Protein AF-A0AAE0GJJ9-F1 (afdb_monomer)

Structure (mmCIF, N/CA/C/O backbone):
data_AF-A0AAE0GJJ9-F1
#
_entry.id   AF-A0AAE0GJJ9-F1
#
loop_
_atom_site.group_PDB
_atom_site.id
_atom_site.type_symbol
_atom_site.label_atom_id
_atom_site.label_alt_id
_atom_site.label_comp_id
_atom_site.label_asym_id
_atom_site.label_entity_id
_atom_site.label_seq_id
_atom_site.pdbx_PDB_ins_code
_atom_site.Cartn_x
_atom_site.Cartn_y
_atom_site.Cartn_z
_atom_site.occupancy
_atom_site.B_iso_or_equiv
_atom_site.auth_seq_id
_atom_site.auth_comp_id
_atom_site.auth_asym_id
_atom_site.auth_atom_id
_atom_site.pdbx_PDB_model_num
ATOM 1 N N . MET A 1 1 ? 39.937 18.526 -10.761 1.00 48.78 1 MET A N 1
ATOM 2 C CA . MET A 1 1 ? 40.130 19.145 -9.429 1.00 48.78 1 MET A CA 1
ATOM 3 C C . MET A 1 1 ? 38.931 20.035 -9.124 1.00 48.78 1 MET A C 1
ATOM 5 O O . MET A 1 1 ? 38.868 21.144 -9.627 1.00 48.78 1 MET A O 1
ATOM 9 N N . GLY A 1 2 ? 37.956 19.546 -8.358 1.00 45.62 2 GLY A N 1
ATOM 10 C CA . GLY A 1 2 ? 36.774 20.319 -7.967 1.00 45.62 2 GLY A CA 1
ATOM 11 C C . GLY A 1 2 ? 36.170 19.702 -6.715 1.00 45.62 2 GLY A C 1
ATOM 12 O O . GLY A 1 2 ? 35.597 18.621 -6.770 1.00 45.62 2 GLY A O 1
ATOM 13 N N . ARG A 1 3 ? 36.441 20.338 -5.576 1.00 43.03 3 ARG A N 1
ATOM 14 C CA . ARG A 1 3 ? 36.236 19.828 -4.218 1.00 43.03 3 ARG A CA 1
ATOM 15 C C . ARG A 1 3 ? 34.761 19.818 -3.812 1.00 43.03 3 ARG A C 1
ATOM 17 O O . ARG A 1 3 ? 34.067 20.824 -3.916 1.00 43.03 3 ARG A O 1
ATOM 24 N N . SER A 1 4 ? 34.357 18.695 -3.236 1.00 44.84 4 SER A N 1
ATOM 25 C CA . SER A 1 4 ? 33.131 18.445 -2.483 1.00 44.84 4 SER A CA 1
ATOM 26 C C . SER A 1 4 ? 32.932 19.459 -1.350 1.00 44.84 4 SER A C 1
ATOM 28 O O . SER A 1 4 ? 33.833 19.636 -0.529 1.00 44.84 4 SER A O 1
ATOM 30 N N . ARG A 1 5 ? 31.737 20.054 -1.233 1.00 45.69 5 ARG A N 1
ATOM 31 C CA . ARG A 1 5 ? 31.230 20.601 0.038 1.00 45.69 5 ARG A CA 1
ATOM 32 C C . ARG A 1 5 ? 29.743 20.291 0.201 1.00 45.69 5 ARG A C 1
ATOM 34 O O . ARG A 1 5 ? 28.894 20.695 -0.585 1.00 45.69 5 ARG A O 1
ATOM 41 N N . SER A 1 6 ? 29.497 19.509 1.236 1.00 44.25 6 SER A N 1
ATOM 42 C CA . SER A 1 6 ? 28.261 18.908 1.710 1.00 44.25 6 SER A CA 1
ATOM 43 C C . SER A 1 6 ? 27.225 19.946 2.153 1.00 44.25 6 SER A C 1
ATOM 45 O O . SER A 1 6 ? 27.505 20.828 2.961 1.00 44.25 6 SER A O 1
ATOM 47 N N . ARG A 1 7 ? 25.991 19.794 1.658 1.00 41.41 7 ARG A N 1
ATOM 48 C CA . ARG A 1 7 ? 24.781 20.441 2.186 1.00 41.41 7 ARG A CA 1
ATOM 49 C C . ARG A 1 7 ? 24.253 19.606 3.354 1.00 41.41 7 ARG A C 1
ATOM 51 O O . ARG A 1 7 ? 23.763 18.501 3.149 1.00 41.41 7 ARG A O 1
ATOM 58 N N . SER A 1 8 ? 24.342 20.136 4.568 1.00 45.59 8 SER A N 1
ATOM 59 C CA . SER A 1 8 ? 23.718 19.555 5.762 1.00 45.59 8 SER A CA 1
ATOM 60 C C . SER A 1 8 ? 22.188 19.671 5.691 1.00 45.59 8 SER A C 1
ATOM 62 O O . SER A 1 8 ? 21.689 20.789 5.533 1.00 45.59 8 SER A O 1
ATOM 64 N N . PRO A 1 9 ? 21.411 18.584 5.855 1.00 45.31 9 PRO A N 1
ATOM 65 C CA . PRO A 1 9 ? 19.979 18.692 6.060 1.00 45.31 9 PRO A CA 1
ATOM 66 C C . PRO A 1 9 ? 19.631 18.826 7.550 1.00 45.31 9 PRO A C 1
ATOM 68 O O . PRO A 1 9 ? 20.249 18.244 8.441 1.00 45.31 9 PRO A O 1
ATOM 71 N N . ARG A 1 10 ? 18.606 19.646 7.773 1.00 40.72 10 ARG A N 1
ATOM 72 C CA . ARG A 1 10 ? 17.984 20.044 9.037 1.00 40.72 10 ARG A CA 1
ATOM 73 C C . ARG A 1 10 ? 17.638 18.838 9.925 1.00 40.72 10 ARG A C 1
ATOM 75 O O . ARG A 1 10 ? 16.963 17.911 9.480 1.00 40.72 10 ARG A O 1
ATOM 82 N N . ARG A 1 11 ? 18.038 18.887 11.203 1.00 38.88 11 ARG A N 1
ATOM 83 C CA . ARG A 1 11 ? 17.563 17.966 12.248 1.00 38.88 11 ARG A CA 1
ATOM 84 C C . ARG A 1 11 ? 16.062 18.186 12.464 1.00 38.88 11 ARG A C 1
ATOM 86 O O . ARG A 1 11 ? 15.665 19.230 12.968 1.00 38.88 11 ARG A O 1
ATOM 93 N N . ARG A 1 12 ? 15.249 17.203 12.075 1.00 41.19 12 ARG A N 1
ATOM 94 C CA . ARG A 1 12 ? 13.864 17.045 12.534 1.00 41.19 12 ARG A CA 1
ATOM 95 C C . ARG A 1 12 ? 13.886 16.499 13.962 1.00 41.19 12 ARG A C 1
ATOM 97 O O . ARG A 1 12 ? 14.571 15.508 14.222 1.00 41.19 12 ARG A O 1
ATOM 104 N N . GLU A 1 13 ? 13.145 17.143 14.857 1.00 42.97 13 GLU A N 1
ATOM 105 C CA . GLU A 1 13 ? 12.736 16.571 16.137 1.00 42.97 13 GLU A CA 1
ATOM 106 C C . GLU A 1 13 ? 12.030 15.235 15.889 1.00 42.97 13 GLU A C 1
ATOM 108 O O . GLU A 1 13 ? 11.118 15.135 15.069 1.00 42.97 13 GLU A O 1
ATOM 113 N N . ARG A 1 14 ? 12.490 14.190 16.574 1.00 40.19 14 ARG A N 1
ATOM 114 C CA . ARG A 1 14 ? 11.749 12.943 16.744 1.00 40.19 14 ARG A CA 1
ATOM 115 C C . ARG A 1 14 ? 11.571 12.745 18.237 1.00 40.19 14 ARG A C 1
ATOM 117 O O . ARG A 1 14 ? 12.547 12.465 18.938 1.00 40.19 14 ARG A O 1
ATOM 124 N N . GLU A 1 15 ? 10.334 12.903 18.691 1.00 41.19 15 GLU A N 1
ATOM 125 C CA . GLU A 1 15 ? 9.860 12.349 19.952 1.00 41.19 15 GLU A CA 1
ATOM 126 C C . GLU A 1 15 ? 10.247 10.869 20.001 1.00 41.19 15 GLU A C 1
ATOM 128 O O . GLU A 1 15 ? 9.923 10.086 19.108 1.00 41.19 15 GLU A O 1
ATOM 133 N N . ARG A 1 16 ? 11.030 10.497 21.014 1.00 38.09 16 ARG A N 1
ATOM 134 C CA . ARG A 1 16 ? 11.359 9.099 21.281 1.00 38.09 16 ARG A CA 1
ATOM 135 C C . ARG A 1 16 ? 10.365 8.564 22.295 1.00 38.09 16 ARG A C 1
ATOM 137 O O . ARG A 1 16 ? 10.455 8.869 23.485 1.00 38.09 16 ARG A O 1
ATOM 144 N N . GLU A 1 17 ? 9.452 7.750 21.782 1.00 37.91 17 GLU A N 1
ATOM 145 C CA . GLU A 1 17 ? 8.655 6.801 22.543 1.00 37.91 17 GLU A CA 1
ATOM 146 C C . GLU A 1 17 ? 9.529 5.999 23.509 1.00 37.91 17 GLU A C 1
ATOM 148 O O . GLU A 1 17 ? 10.634 5.537 23.204 1.00 37.91 17 GLU A O 1
ATOM 153 N N . ARG A 1 18 ? 9.006 5.863 24.724 1.00 39.84 18 ARG A N 1
ATOM 154 C CA . ARG A 1 18 ? 9.578 5.068 25.798 1.00 39.84 18 ARG A CA 1
ATOM 155 C C . ARG A 1 18 ? 9.186 3.614 25.586 1.00 39.84 18 ARG A C 1
ATOM 157 O O . ARG A 1 18 ? 8.088 3.222 25.962 1.00 39.84 18 ARG A O 1
ATOM 164 N N . GLU A 1 19 ? 10.116 2.800 25.109 1.00 37.12 19 GLU A N 1
ATOM 165 C CA . GLU A 1 19 ? 9.988 1.349 25.190 1.00 37.12 19 GLU A CA 1
ATOM 166 C C . GLU A 1 19 ? 11.067 0.786 26.126 1.00 37.12 19 GLU A C 1
ATOM 168 O O . GLU A 1 19 ? 12.263 0.798 25.839 1.00 37.12 19 GLU A O 1
ATOM 173 N N . ARG A 1 20 ? 10.643 0.337 27.313 1.00 37.16 20 ARG A N 1
ATOM 174 C CA . ARG A 1 20 ? 11.444 -0.498 28.220 1.00 37.16 20 ARG A CA 1
ATOM 175 C C . ARG A 1 20 ? 10.582 -1.644 28.759 1.00 37.16 20 ARG A C 1
ATOM 177 O O . ARG A 1 20 ? 10.155 -1.633 29.909 1.00 37.16 20 ARG A O 1
ATOM 184 N N . ARG A 1 21 ? 10.362 -2.653 27.916 1.00 35.06 21 ARG A N 1
ATOM 185 C CA . ARG A 1 21 ? 10.317 -4.078 28.305 1.00 35.06 21 ARG A CA 1
ATOM 186 C C . ARG A 1 21 ? 11.769 -4.576 28.190 1.00 35.06 21 ARG A C 1
ATOM 188 O O . ARG A 1 21 ? 12.462 -4.165 27.276 1.00 35.06 21 ARG A O 1
ATOM 195 N N . SER A 1 22 ? 12.375 -5.391 29.042 1.00 37.47 22 SER A N 1
ATOM 196 C CA . SER A 1 22 ? 11.906 -6.334 30.054 1.00 37.47 22 SER A CA 1
ATOM 197 C C . SER A 1 22 ? 13.153 -6.882 30.766 1.00 37.47 22 SER A C 1
ATOM 199 O O . SER A 1 22 ? 14.139 -7.186 30.096 1.00 37.47 22 SER A O 1
ATOM 201 N N . ARG A 1 23 ? 13.122 -7.084 32.090 1.00 34.03 23 ARG A N 1
ATOM 202 C CA . ARG A 1 23 ? 13.920 -8.145 32.734 1.00 34.03 23 ARG A CA 1
ATOM 203 C C . ARG A 1 23 ? 13.355 -8.505 34.104 1.00 34.03 23 ARG A C 1
ATOM 205 O O . ARG A 1 23 ? 13.385 -7.733 35.054 1.00 34.03 23 ARG A O 1
ATOM 212 N N . SER A 1 24 ? 12.795 -9.700 34.130 1.00 39.75 24 SER A N 1
ATOM 213 C CA . SER A 1 24 ? 12.195 -10.435 35.230 1.00 39.75 24 SER A CA 1
ATOM 214 C C . SER A 1 24 ? 13.239 -10.874 36.258 1.00 39.75 24 SER A C 1
ATOM 216 O O . SER A 1 24 ? 14.315 -11.330 35.874 1.00 39.75 24 SER A O 1
ATOM 218 N N . ARG A 1 25 ? 12.887 -10.829 37.554 1.00 34.12 25 ARG A N 1
ATOM 219 C CA . ARG A 1 25 ? 13.348 -11.794 38.571 1.00 34.12 25 ARG A CA 1
ATOM 220 C C . ARG A 1 25 ? 12.570 -11.653 39.894 1.00 34.12 25 ARG A C 1
ATOM 222 O O . ARG A 1 25 ? 12.705 -10.664 40.598 1.00 34.12 25 ARG A O 1
ATOM 229 N N . SER A 1 26 ? 11.838 -12.725 40.212 1.00 37.31 26 SER A N 1
ATOM 230 C CA . SER A 1 26 ? 11.653 -13.296 41.559 1.00 37.31 26 SER A CA 1
ATOM 231 C C . SER A 1 26 ? 10.520 -12.796 42.481 1.00 37.31 26 SER A C 1
ATOM 233 O O . SER A 1 26 ? 10.642 -11.802 43.178 1.00 37.31 26 SER A O 1
ATOM 235 N N . ARG A 1 27 ? 9.493 -13.661 42.568 1.00 34.84 27 ARG A N 1
ATOM 236 C CA . ARG A 1 27 ? 8.937 -14.310 43.781 1.00 34.84 27 ARG A CA 1
ATOM 237 C C . ARG A 1 27 ? 8.302 -13.470 44.916 1.00 34.84 27 ARG A C 1
ATOM 239 O O . ARG A 1 27 ? 8.983 -12.897 45.754 1.00 34.84 27 ARG A O 1
ATOM 246 N N . SER A 1 28 ? 6.985 -13.697 45.016 1.00 40.62 28 SER A N 1
ATOM 247 C CA . SER A 1 28 ? 6.136 -13.867 46.214 1.00 40.62 28 SER A CA 1
ATOM 248 C C . SER A 1 28 ? 5.289 -12.671 46.702 1.00 40.62 28 SER A C 1
ATOM 250 O O . SER A 1 28 ? 5.840 -11.642 47.086 1.00 40.62 28 SER A O 1
ATOM 252 N N . PRO A 1 29 ? 3.941 -12.822 46.753 1.00 49.25 29 PRO A N 1
ATOM 253 C CA . PRO A 1 29 ? 2.999 -11.777 47.143 1.00 49.25 29 PRO A CA 1
ATOM 254 C C . PRO A 1 29 ? 2.476 -11.961 48.575 1.00 49.25 29 PRO A C 1
ATOM 256 O O . PRO A 1 29 ? 1.583 -12.757 48.843 1.00 49.25 29 PRO A O 1
ATOM 259 N N . LEU A 1 30 ? 2.987 -11.158 49.495 1.00 42.19 30 LEU A N 1
ATOM 260 C CA . LEU A 1 30 ? 2.370 -10.814 50.779 1.00 42.19 30 LEU A CA 1
ATOM 261 C C . LEU A 1 30 ? 2.721 -9.319 50.906 1.00 42.19 30 LEU A C 1
ATOM 263 O O . LEU A 1 30 ? 3.849 -8.949 50.617 1.00 42.19 30 LEU A O 1
ATOM 267 N N . TYR A 1 31 ? 1.832 -8.348 51.105 1.00 38.88 31 TYR A N 1
ATOM 268 C CA . TYR A 1 31 ? 0.999 -8.117 52.274 1.00 38.88 31 TYR A CA 1
ATOM 269 C C . TYR A 1 31 ? -0.122 -7.127 51.910 1.00 38.88 31 TYR A C 1
ATOM 271 O O . TYR A 1 31 ? 0.104 -6.076 51.311 1.00 38.88 31 TYR A O 1
ATOM 279 N N . LYS A 1 32 ? -1.343 -7.457 52.336 1.00 38.53 32 LYS A N 1
ATOM 280 C CA . LYS A 1 32 ? -2.533 -6.596 52.332 1.00 38.53 32 LYS A CA 1
ATOM 281 C C . LYS A 1 32 ? -2.249 -5.256 53.032 1.00 38.53 32 LYS A C 1
ATOM 283 O O . LYS A 1 32 ? -2.016 -5.244 54.241 1.00 38.53 32 LYS A O 1
ATOM 288 N N . ARG A 1 33 ? -2.394 -4.118 52.339 1.00 37.81 33 ARG A N 1
ATOM 289 C CA . ARG A 1 33 ? -2.581 -2.808 52.996 1.00 37.81 33 ARG A CA 1
ATOM 290 C C . ARG A 1 33 ? -4.017 -2.696 53.502 1.00 37.81 33 ARG A C 1
ATOM 292 O O . ARG A 1 33 ? -4.914 -2.180 52.849 1.00 37.81 33 ARG A O 1
ATOM 299 N N . ARG A 1 34 ? -4.207 -3.237 54.701 1.00 41.25 34 ARG A N 1
ATOM 300 C CA . ARG A 1 34 ? -5.396 -3.095 55.537 1.00 41.25 34 ARG A CA 1
ATOM 301 C C . ARG A 1 34 ? -5.251 -1.777 56.305 1.00 41.25 34 ARG A C 1
ATOM 303 O O . ARG A 1 34 ? -4.445 -1.697 57.229 1.00 41.25 34 ARG A O 1
ATOM 310 N N . SER A 1 35 ? -5.991 -0.744 55.905 1.00 34.56 35 SER A N 1
ATOM 311 C CA . SER A 1 35 ? -6.131 0.489 56.687 1.00 34.56 35 SER A CA 1
ATOM 312 C C . SER A 1 35 ? -6.835 0.147 58.003 1.00 34.56 35 SER A C 1
ATOM 314 O O . SER A 1 35 ? -8.030 -0.140 58.025 1.00 34.56 35 SER A O 1
ATOM 316 N N . LYS A 1 36 ? -6.071 0.070 59.096 1.00 39.00 36 LYS A N 1
ATOM 317 C CA . LYS A 1 36 ? -6.600 -0.075 60.454 1.00 39.00 36 LYS A CA 1
ATOM 318 C C . LYS A 1 36 ? -6.745 1.313 61.064 1.00 39.00 36 LYS A C 1
ATOM 320 O O . LYS A 1 36 ? -5.745 1.959 61.360 1.00 39.00 36 LYS A O 1
ATOM 325 N N . ARG A 1 37 ? -7.982 1.729 61.331 1.00 33.22 37 ARG A N 1
ATOM 326 C CA . ARG A 1 37 ? -8.286 2.784 62.301 1.00 33.22 37 ARG A CA 1
ATOM 327 C C . ARG A 1 37 ? -9.183 2.192 63.377 1.00 33.22 37 ARG A C 1
ATOM 329 O O . ARG A 1 37 ? -10.363 1.960 63.150 1.00 33.22 37 ARG A O 1
ATOM 336 N N . SER A 1 38 ? -8.606 1.923 64.542 1.00 36.19 38 SER A N 1
ATOM 337 C CA . SER A 1 38 ? -9.358 1.561 65.742 1.00 36.19 38 SER A CA 1
ATOM 338 C C . SER A 1 38 ? -8.520 1.789 66.999 1.00 36.19 38 SER A C 1
ATOM 340 O O . SER A 1 38 ? -7.450 1.195 67.084 1.00 36.19 38 SER A O 1
ATOM 342 N N . ARG A 1 39 ? -9.107 2.559 67.941 1.00 37.84 39 ARG A N 1
ATOM 343 C CA . ARG A 1 39 ? -9.086 2.416 69.423 1.00 37.84 39 ARG A CA 1
ATOM 344 C C . ARG A 1 39 ? -7.712 2.461 70.117 1.00 37.84 39 ARG A C 1
ATOM 346 O O . ARG A 1 39 ? -6.799 1.770 69.712 1.00 37.84 39 ARG A O 1
ATOM 353 N N . SER A 1 40 ? -7.451 3.177 71.209 1.00 40.44 40 SER A N 1
ATOM 354 C CA . SER A 1 40 ? -8.190 3.981 72.202 1.00 40.44 40 SER A CA 1
ATOM 355 C C . SER A 1 40 ? -7.127 4.795 72.975 1.00 40.44 40 SER A C 1
ATOM 357 O O . SER A 1 40 ? -5.948 4.446 72.895 1.00 40.44 40 SER A O 1
ATOM 359 N N . PRO A 1 41 ? -7.502 5.768 73.824 1.00 44.97 41 PRO A N 1
ATOM 360 C CA . PRO A 1 41 ? -6.730 5.947 75.057 1.00 44.97 41 PRO A CA 1
ATOM 361 C C . PRO A 1 41 ? -7.612 6.009 76.308 1.00 44.97 41 PRO A C 1
ATOM 363 O O . PRO A 1 41 ? -8.541 6.809 76.405 1.00 44.97 41 PRO A O 1
ATOM 366 N N . VAL A 1 42 ? -7.262 5.180 77.293 1.00 40.62 42 VAL A N 1
ATOM 367 C CA . VAL A 1 42 ? -7.726 5.279 78.680 1.00 40.62 42 VAL A CA 1
ATOM 368 C C . VAL A 1 42 ? -6.544 5.728 79.549 1.00 40.62 42 VAL A C 1
ATOM 370 O O . VAL A 1 42 ? -5.413 5.313 79.314 1.00 40.62 42 VAL A O 1
ATOM 373 N N . TYR A 1 43 ? -6.874 6.510 80.584 1.00 38.09 43 TYR A N 1
ATOM 374 C CA . TYR A 1 43 ? -6.097 6.900 81.774 1.00 38.09 43 TYR A CA 1
ATOM 375 C C . TYR A 1 43 ? -5.166 8.127 81.664 1.00 38.09 43 TYR A C 1
ATOM 377 O O . TYR A 1 43 ? -4.029 8.025 81.227 1.00 38.09 43 TYR A O 1
ATOM 385 N N . ARG A 1 44 ? -5.558 9.263 82.269 1.00 39.94 44 ARG A N 1
ATOM 386 C CA . ARG A 1 44 ? -5.253 9.625 83.679 1.00 39.94 44 ARG A CA 1
ATOM 387 C C . ARG A 1 44 ? -5.643 11.080 84.011 1.00 39.94 44 ARG A C 1
ATOM 389 O O . ARG A 1 44 ? -5.207 12.025 83.375 1.00 39.94 44 ARG A O 1
ATOM 396 N N . ARG A 1 45 ? -6.428 11.201 85.090 1.00 36.81 45 ARG A N 1
ATOM 397 C CA . ARG A 1 45 ? -6.508 12.264 86.119 1.00 36.81 45 ARG A CA 1
ATOM 398 C C . ARG A 1 45 ? -5.637 13.528 85.934 1.00 36.81 45 ARG A C 1
ATOM 400 O O . ARG A 1 45 ? -4.418 13.432 85.978 1.00 36.81 45 ARG A O 1
ATOM 407 N N . ARG A 1 46 ? -6.265 14.708 86.037 1.00 36.19 46 ARG A N 1
ATOM 408 C CA . ARG A 1 46 ? -6.247 15.630 87.208 1.00 36.19 46 ARG A CA 1
ATOM 409 C C . ARG A 1 46 ? -6.638 17.045 86.751 1.00 36.19 46 ARG A C 1
ATOM 411 O O . ARG A 1 46 ? -5.845 17.726 86.115 1.00 36.19 46 ARG A O 1
ATOM 418 N N . LYS A 1 47 ? -7.797 17.546 87.180 1.00 34.56 47 LYS A N 1
ATOM 419 C CA . LYS A 1 47 ? -7.957 18.985 87.431 1.00 34.56 47 LYS A CA 1
ATOM 420 C C . LYS A 1 47 ? -9.038 19.197 88.486 1.00 34.56 47 LYS A C 1
ATOM 422 O O . LYS A 1 47 ? -10.206 18.887 88.291 1.00 34.56 47 LYS A O 1
ATOM 427 N N . SER A 1 48 ? -8.572 19.653 89.634 1.00 38.47 48 SER A N 1
ATOM 428 C CA . SER A 1 48 ? -9.317 20.105 90.798 1.00 38.47 48 SER A CA 1
ATOM 429 C C . SER A 1 48 ? -10.254 21.258 90.447 1.00 38.47 48 SER A C 1
ATOM 431 O O . SER A 1 48 ? -9.796 22.289 89.951 1.00 38.47 48 SER A O 1
ATOM 433 N N . ARG A 1 49 ? -11.541 21.126 90.772 1.00 41.12 49 ARG A N 1
ATOM 434 C CA . ARG A 1 49 ? -12.415 22.283 90.973 1.00 41.12 49 ARG A CA 1
ATOM 435 C C . ARG A 1 49 ? -13.402 21.974 92.095 1.00 41.12 49 ARG A C 1
ATOM 437 O O . ARG A 1 49 ? -14.142 20.999 92.036 1.00 41.12 49 ARG A O 1
ATOM 444 N N . SER A 1 50 ? -13.282 22.762 93.150 1.00 43.66 50 SER A N 1
ATOM 445 C CA . SER A 1 50 ? -13.940 22.648 94.448 1.00 43.66 50 SER A CA 1
ATOM 446 C C . SER A 1 50 ? -15.468 22.691 94.363 1.00 43.66 50 SER A C 1
ATOM 448 O O . SER A 1 50 ? -16.007 23.477 93.585 1.00 43.66 50 SER A O 1
ATOM 450 N N . PRO A 1 51 ? -16.157 21.949 95.243 1.00 46.16 51 PRO A N 1
ATOM 451 C CA . PRO A 1 51 ? -17.418 22.428 95.807 1.00 46.16 51 PRO A CA 1
ATOM 452 C C . PRO A 1 51 ? -17.322 22.552 97.336 1.00 46.16 51 PRO A C 1
ATOM 454 O O . PRO A 1 51 ? -17.102 21.570 98.043 1.00 46.16 51 PRO A O 1
ATOM 457 N N . SER A 1 52 ? -17.497 23.777 97.835 1.00 46.44 52 SER A N 1
ATOM 458 C CA . SER A 1 52 ? -17.755 24.067 99.252 1.00 46.44 52 SER A CA 1
ATOM 459 C C . SER A 1 52 ? -19.134 23.538 99.694 1.00 46.44 52 SER A C 1
ATOM 461 O O . SER A 1 52 ? -20.003 23.323 98.846 1.00 46.44 52 SER A O 1
ATOM 463 N N . PRO A 1 53 ? -19.346 23.303 101.005 1.00 53.94 53 PRO A N 1
ATOM 464 C CA . PRO A 1 53 ? -20.363 22.384 101.519 1.00 53.94 53 PRO A CA 1
ATOM 465 C C . PRO A 1 53 ? -21.669 23.085 101.923 1.00 53.94 53 PRO A C 1
ATOM 467 O O . PRO A 1 53 ? -21.680 24.298 102.139 1.00 53.94 53 PRO A O 1
ATOM 470 N N . PRO A 1 54 ? -22.723 22.304 102.226 1.00 47.34 54 PRO A N 1
ATOM 471 C CA . PRO A 1 54 ? -23.527 22.658 103.382 1.00 47.34 54 PRO A CA 1
ATOM 472 C C . PRO A 1 54 ? -23.608 21.532 104.411 1.00 47.34 54 PRO A C 1
ATOM 474 O O . PRO A 1 54 ? -23.851 20.356 104.135 1.00 47.34 54 PRO A O 1
ATOM 477 N N . ALA A 1 55 ? -23.400 21.975 105.642 1.00 40.00 55 ALA A N 1
ATOM 478 C CA . ALA A 1 55 ? -23.569 21.253 106.875 1.00 40.00 55 ALA A CA 1
ATOM 479 C C . ALA A 1 55 ? -25.055 20.944 107.141 1.00 40.00 55 ALA A C 1
ATOM 481 O O . ALA A 1 55 ? -25.909 21.821 107.149 1.00 40.00 55 ALA A O 1
ATOM 482 N N . ARG A 1 56 ? -25.330 19.658 107.358 1.00 39.59 56 ARG A N 1
ATOM 483 C CA . ARG A 1 56 ? -25.810 19.083 108.624 1.00 39.59 56 ARG A CA 1
ATOM 484 C C . ARG A 1 56 ? -26.879 19.833 109.457 1.00 39.59 56 ARG A C 1
ATOM 486 O O . ARG A 1 56 ? -26.657 20.913 109.982 1.00 39.59 56 ARG A O 1
ATOM 493 N N . TYR A 1 57 ? -27.898 19.028 109.782 1.00 34.34 57 TYR A N 1
ATOM 494 C CA . TYR A 1 57 ? -28.725 18.994 110.997 1.00 34.34 57 TYR A CA 1
ATOM 495 C C . TYR A 1 57 ? -29.824 20.049 111.190 1.00 34.34 57 TYR A C 1
ATOM 497 O O . TYR A 1 57 ? -29.575 21.168 111.618 1.00 34.34 57 TYR A O 1
ATOM 505 N N . ARG A 1 58 ? -31.077 19.569 111.166 1.00 37.59 58 ARG A N 1
ATOM 506 C CA . ARG A 1 58 ? -31.953 19.673 112.346 1.00 37.59 58 ARG A CA 1
ATOM 507 C C . ARG A 1 58 ? -33.052 18.607 112.344 1.00 37.59 58 ARG A C 1
ATOM 509 O O . ARG A 1 58 ? -33.889 18.551 111.453 1.00 37.59 58 ARG A O 1
ATOM 516 N N . ARG A 1 59 ? -33.018 17.769 113.385 1.00 38.41 59 ARG A N 1
ATOM 517 C CA . ARG A 1 59 ? -34.120 16.920 113.851 1.00 38.41 59 ARG A CA 1
ATOM 518 C C . ARG A 1 59 ? -35.166 17.794 114.562 1.00 38.41 59 ARG A C 1
ATOM 520 O O . ARG A 1 59 ? -34.791 18.602 115.407 1.00 38.41 59 ARG A O 1
ATOM 527 N N . ARG A 1 60 ? -36.449 17.586 114.261 1.00 36.16 60 ARG A N 1
ATOM 528 C CA . ARG A 1 60 ? -37.666 17.887 115.057 1.00 36.16 60 ARG A CA 1
ATOM 529 C C . ARG A 1 60 ? -38.826 17.294 114.236 1.00 36.16 60 ARG A C 1
ATOM 531 O O . ARG A 1 60 ? -38.796 17.457 113.027 1.00 36.16 60 ARG A O 1
ATOM 538 N N . SER A 1 61 ? -39.805 16.532 114.715 1.00 35.03 61 SER A N 1
ATOM 539 C CA . SER A 1 61 ? -40.474 16.391 116.022 1.00 35.03 61 SER A CA 1
ATOM 540 C C . SER A 1 61 ? -41.238 15.046 115.964 1.00 35.03 61 SER A C 1
ATOM 542 O O . SER A 1 61 ? -41.641 14.631 114.884 1.00 35.03 61 SER A O 1
ATOM 544 N N . TYR A 1 62 ? -41.285 14.219 117.008 1.00 35.41 62 TYR A N 1
ATOM 545 C CA . TYR A 1 62 ? -42.283 14.221 118.096 1.00 35.41 62 TYR A CA 1
ATOM 546 C C . TYR A 1 62 ? -43.767 14.242 117.645 1.00 35.41 62 TYR A C 1
ATOM 548 O O . TYR A 1 62 ? -44.330 15.296 117.383 1.00 35.41 62 TYR A O 1
ATOM 556 N N . SER A 1 63 ? -44.324 13.026 117.555 1.00 35.94 63 SER A N 1
ATOM 557 C CA . SER A 1 63 ? -45.671 12.504 117.888 1.00 35.94 63 SER A CA 1
ATOM 558 C C . SER A 1 63 ? -46.994 13.281 117.691 1.00 35.94 63 SER A C 1
ATOM 560 O O . SER A 1 63 ? -47.170 14.376 118.208 1.00 35.94 63 SER A O 1
ATOM 562 N N . LYS A 1 64 ? -47.984 12.484 117.229 1.00 36.09 64 LYS A N 1
ATOM 563 C CA . LYS A 1 64 ? -49.377 12.297 117.724 1.00 36.09 64 LYS A CA 1
ATOM 564 C C . LYS A 1 64 ? -50.539 12.880 116.877 1.00 36.09 64 LYS A C 1
ATOM 566 O O . LYS A 1 64 ? -50.774 14.075 116.849 1.00 36.09 64 LYS A O 1
ATOM 571 N N . SER A 1 65 ? -51.329 11.936 116.337 1.00 36.44 65 SER A N 1
ATOM 572 C CA . SER A 1 65 ? -52.806 11.882 116.191 1.00 36.44 65 SER A CA 1
ATOM 573 C C . SER A 1 65 ? -53.603 12.793 115.231 1.00 36.44 65 SER A C 1
ATOM 575 O O . SER A 1 65 ? -53.591 14.005 115.372 1.00 36.44 65 SER A O 1
ATOM 577 N N . LYS A 1 66 ? -54.478 12.101 114.465 1.00 39.03 66 LYS A N 1
ATOM 578 C CA . LYS A 1 66 ? -55.841 12.448 113.982 1.00 39.03 66 LYS A CA 1
ATOM 579 C C . LYS A 1 66 ? -55.994 13.446 112.810 1.00 39.03 66 LYS A C 1
ATOM 581 O O . LYS A 1 66 ? -55.614 14.602 112.901 1.00 39.03 66 LYS A O 1
ATOM 586 N N . SER A 1 67 ? -56.631 12.976 111.730 1.00 38.91 67 SER A N 1
ATOM 587 C CA . SER A 1 67 ? -57.335 13.768 110.692 1.00 38.91 67 SER A CA 1
ATOM 588 C C . SER A 1 67 ? -58.607 14.442 111.264 1.00 38.91 67 SER A C 1
ATOM 590 O O . SER A 1 67 ? -58.977 14.056 112.380 1.00 38.91 67 SER A O 1
ATOM 592 N N . PRO A 1 68 ? -59.390 15.271 110.520 1.00 56.12 68 PRO A N 1
ATOM 593 C CA . PRO A 1 68 ? -59.196 15.946 109.209 1.00 56.12 68 PRO A CA 1
ATOM 594 C C . PRO A 1 68 ? -59.612 17.457 109.189 1.00 56.12 68 PRO A C 1
ATOM 596 O O . PRO A 1 68 ? -60.147 17.936 110.176 1.00 56.12 68 PRO A O 1
ATOM 599 N N . ASP A 1 69 ? -59.362 18.191 108.080 1.00 41.06 69 ASP A N 1
ATOM 600 C CA . ASP A 1 69 ? -60.275 19.184 107.426 1.00 41.06 69 ASP A CA 1
ATOM 601 C C . ASP A 1 69 ? -59.585 19.960 106.256 1.00 41.06 69 ASP A C 1
ATOM 603 O O . ASP A 1 69 ? -58.372 20.184 106.312 1.00 41.06 69 ASP A O 1
ATOM 607 N N . PRO A 1 70 ? -60.293 20.378 105.174 1.00 53.41 70 PRO A N 1
ATOM 608 C CA . PRO A 1 70 ? -59.700 21.069 104.012 1.00 53.41 70 PRO A CA 1
ATOM 609 C C . PRO A 1 70 ? -59.841 22.617 104.048 1.00 53.41 70 PRO A C 1
ATOM 611 O O . PRO A 1 70 ? -60.895 23.113 104.442 1.00 53.41 70 PRO A O 1
ATOM 614 N N . PRO A 1 71 ? -58.857 23.415 103.558 1.00 52.72 71 PRO A N 1
ATOM 615 C CA . PRO A 1 71 ? -58.997 24.874 103.428 1.00 52.72 71 PRO A CA 1
ATOM 616 C C . PRO A 1 71 ? -59.363 25.344 101.991 1.00 52.72 71 PRO A C 1
ATOM 618 O O . PRO A 1 71 ? -59.196 24.591 101.026 1.00 52.72 71 PRO A O 1
ATOM 621 N N . PRO A 1 72 ? -59.854 26.594 101.810 1.00 49.75 72 PRO A N 1
ATOM 622 C CA . PRO A 1 72 ? -60.552 27.033 100.596 1.00 49.75 72 PRO A CA 1
ATOM 623 C C . PRO A 1 72 ? -59.636 27.601 99.490 1.00 49.75 72 PRO A C 1
ATOM 625 O O . PRO A 1 72 ? -58.490 27.994 99.710 1.00 49.75 72 PRO A O 1
ATOM 628 N N . LYS A 1 73 ? -60.180 27.660 98.265 1.00 46.53 73 LYS A N 1
ATOM 629 C CA . LYS A 1 73 ? -59.519 28.085 97.015 1.00 46.53 73 LYS A CA 1
ATOM 630 C C . LYS A 1 73 ? -59.154 29.586 97.017 1.00 46.53 73 LYS A C 1
ATOM 632 O O . LYS A 1 73 ? -60.004 30.424 97.298 1.00 46.53 73 LYS A O 1
ATOM 637 N N . ARG A 1 74 ? -57.922 29.938 96.611 1.00 51.47 74 ARG A N 1
ATOM 638 C CA . ARG A 1 74 ? -57.464 31.319 96.314 1.00 51.47 74 ARG A CA 1
ATOM 639 C C . ARG A 1 74 ? -56.862 31.414 94.899 1.00 51.47 74 ARG A C 1
ATOM 641 O O . ARG A 1 74 ? -56.184 30.492 94.450 1.00 51.47 74 ARG A O 1
ATOM 648 N N . THR A 1 75 ? -57.135 32.521 94.207 1.00 53.56 75 THR A N 1
ATOM 649 C CA . THR A 1 75 ? -56.789 32.821 92.801 1.00 53.56 75 THR A CA 1
ATOM 650 C C . THR A 1 75 ? -55.283 33.104 92.578 1.00 53.56 75 THR A C 1
ATOM 652 O O . THR A 1 75 ? -54.582 33.457 93.528 1.00 53.56 75 THR A O 1
ATOM 655 N N . PRO A 1 76 ? -54.734 32.937 91.349 1.00 53.53 76 PRO A N 1
ATOM 656 C CA . PRO A 1 76 ? -53.293 33.050 91.089 1.00 53.53 76 PRO A CA 1
ATOM 657 C C . PRO A 1 76 ? -52.836 34.476 90.704 1.00 53.53 76 PRO A C 1
ATOM 659 O O . PRO A 1 76 ? -53.462 35.144 89.890 1.00 53.53 76 PRO A O 1
ATOM 662 N N . SER A 1 77 ? -51.698 34.920 91.254 1.00 56.25 77 SER A N 1
ATOM 663 C CA . SER A 1 77 ? -51.064 36.238 91.024 1.00 56.25 77 SER A CA 1
ATOM 664 C C . SER A 1 77 ? -50.138 36.285 89.775 1.00 56.25 77 SER A C 1
ATOM 666 O O . SER A 1 77 ? -49.546 35.259 89.425 1.00 56.25 77 SER A O 1
ATOM 668 N N . PRO A 1 78 ? -49.902 37.465 89.148 1.00 61.56 78 PRO A N 1
ATOM 669 C CA . PRO A 1 78 ? -49.249 37.613 87.828 1.00 61.56 78 PRO A CA 1
ATOM 670 C C . PRO A 1 78 ? -47.778 37.161 87.738 1.00 61.56 78 PRO A C 1
ATOM 672 O O . PRO A 1 78 ? -47.356 36.666 86.697 1.00 61.56 78 PRO A O 1
ATOM 675 N N . LYS A 1 79 ? -46.999 37.195 88.830 1.00 59.31 79 LYS A N 1
ATOM 676 C CA . LYS A 1 79 ? -45.612 36.668 88.845 1.00 59.31 79 LYS A CA 1
ATOM 677 C C . LYS A 1 79 ? -45.530 35.150 88.617 1.00 59.31 79 LYS A C 1
ATOM 679 O O . LYS A 1 79 ? -44.492 34.628 88.217 1.00 59.31 79 LYS A O 1
ATOM 684 N N . ARG A 1 80 ? -46.625 34.419 88.862 1.00 61.38 80 ARG A N 1
ATOM 685 C CA . ARG A 1 80 ? -46.722 32.980 88.575 1.00 61.38 80 ARG A CA 1
ATOM 686 C C . ARG A 1 80 ? -46.938 32.723 87.080 1.00 61.38 80 ARG A C 1
ATOM 688 O O . ARG A 1 80 ? -46.490 31.693 86.593 1.00 61.38 80 ARG A O 1
ATOM 695 N N . ALA A 1 81 ? -47.557 33.660 86.357 1.00 62.31 81 ALA A N 1
ATOM 696 C CA . ALA A 1 81 ? -47.801 33.551 84.921 1.00 62.31 81 ALA A CA 1
ATOM 697 C C . ALA A 1 81 ? -46.506 33.693 84.098 1.00 62.31 81 ALA A C 1
ATOM 699 O O . ALA A 1 81 ? -46.260 32.867 83.224 1.00 62.31 81 ALA A O 1
ATOM 700 N N . GLU A 1 82 ? -45.627 34.646 84.432 1.00 68.12 82 GLU A N 1
ATOM 701 C CA . GLU A 1 82 ? -44.314 34.786 83.769 1.00 68.12 82 GLU A CA 1
ATOM 702 C C . GLU A 1 82 ? -43.396 33.581 84.008 1.00 68.12 82 GLU A C 1
ATOM 704 O O . GLU A 1 82 ? -42.694 33.131 83.102 1.00 68.12 82 GLU A O 1
ATOM 709 N N . LYS A 1 83 ? -43.412 33.018 85.224 1.00 69.94 83 LYS A N 1
ATOM 710 C CA . LYS A 1 83 ? -42.648 31.803 85.535 1.00 69.94 83 LYS A CA 1
ATOM 711 C C . LYS A 1 83 ? -43.131 30.619 84.693 1.00 69.94 83 LYS A C 1
ATOM 713 O O . LYS A 1 83 ? -42.314 29.918 84.110 1.00 69.94 83 LYS A O 1
ATOM 718 N N . VAL A 1 84 ? -44.449 30.465 84.551 1.00 72.50 84 VAL A N 1
ATOM 719 C CA . VAL A 1 84 ? -45.055 29.443 83.684 1.00 72.50 84 VAL A CA 1
ATOM 720 C C . VAL A 1 84 ? -44.692 29.660 82.212 1.00 72.50 84 VAL A C 1
ATOM 722 O O . VAL A 1 84 ? -44.455 28.684 81.510 1.00 72.50 84 VAL A O 1
ATOM 725 N N . GLN A 1 85 ? -44.598 30.903 81.729 1.00 76.31 85 GLN A N 1
ATOM 726 C CA . GLN A 1 85 ? -44.163 31.182 80.354 1.00 76.31 85 GLN A CA 1
ATOM 727 C C . GLN A 1 85 ? -42.683 30.850 80.118 1.00 76.31 85 GLN A C 1
ATOM 729 O O . GLN A 1 85 ? -42.361 30.235 79.107 1.00 76.31 85 GLN A O 1
ATOM 734 N N . ARG A 1 86 ? -41.783 31.174 81.056 1.00 77.44 86 ARG A N 1
ATOM 735 C CA . ARG A 1 86 ? -40.359 30.794 80.960 1.00 77.44 86 ARG A CA 1
ATOM 736 C C . ARG A 1 86 ? -40.147 29.283 81.042 1.00 77.44 86 ARG A C 1
ATOM 738 O O . ARG A 1 86 ? -39.290 28.753 80.344 1.00 77.44 86 ARG A O 1
ATOM 745 N N . ASP A 1 87 ? -40.920 28.596 81.879 1.00 77.56 87 ASP A N 1
ATOM 746 C CA . ASP A 1 87 ? -40.872 27.136 81.983 1.00 77.56 87 ASP A CA 1
ATOM 747 C C . ASP A 1 87 ? -41.421 26.474 80.703 1.00 77.56 87 ASP A C 1
ATOM 749 O O . ASP A 1 87 ? -40.861 25.480 80.249 1.00 77.56 87 ASP A O 1
ATOM 753 N N . LYS A 1 88 ? -42.439 27.068 80.057 1.00 78.31 88 LYS A N 1
ATOM 754 C CA . LYS A 1 88 ? -42.915 26.656 78.723 1.00 78.31 88 LYS A CA 1
ATOM 755 C C . LYS A 1 88 ? -41.862 26.869 77.634 1.00 78.31 88 LYS A C 1
ATOM 757 O O . LYS A 1 88 ? -41.580 25.929 76.906 1.00 78.31 88 LYS A O 1
ATOM 762 N N . GLN A 1 89 ? -41.222 28.038 77.580 1.00 79.06 89 GLN A N 1
ATOM 763 C CA . GLN A 1 89 ? -40.153 28.323 76.611 1.00 79.06 89 GLN A CA 1
ATOM 764 C C . GLN A 1 89 ? -38.958 27.373 76.770 1.00 79.06 89 GLN A C 1
ATOM 766 O O . GLN A 1 89 ? -38.424 26.881 75.784 1.00 79.06 89 GLN A O 1
ATOM 771 N N . LYS A 1 90 ? -38.560 27.052 78.008 1.00 80.88 90 LYS A N 1
ATOM 772 C CA . LYS A 1 90 ? -37.508 26.055 78.266 1.00 80.88 90 LYS A CA 1
ATOM 773 C C . LYS A 1 90 ? -37.929 24.642 77.868 1.00 80.88 90 LYS A C 1
ATOM 775 O O . LYS A 1 90 ? -37.116 23.912 77.314 1.00 80.88 90 LYS A O 1
ATOM 780 N N . ALA A 1 91 ? -39.178 24.258 78.129 1.00 81.06 91 ALA A N 1
ATOM 781 C CA . ALA A 1 91 ? -39.710 22.963 77.712 1.00 81.06 91 ALA A CA 1
ATOM 782 C C . ALA A 1 91 ? -39.797 22.841 76.180 1.00 81.06 91 ALA A C 1
ATOM 784 O O . ALA A 1 91 ? -39.503 21.778 75.635 1.00 81.06 91 ALA A O 1
ATOM 785 N N . GLU A 1 92 ? -40.146 23.924 75.484 1.00 81.69 92 GLU A N 1
ATOM 786 C CA . GLU A 1 92 ? -40.133 24.016 74.020 1.00 81.69 92 GLU A CA 1
ATOM 787 C C . GLU A 1 92 ? -38.703 23.921 73.467 1.00 81.69 92 GLU A C 1
ATOM 789 O O . GLU A 1 92 ? -38.451 23.126 72.565 1.00 81.69 92 GLU A O 1
ATOM 794 N N . GLU A 1 93 ? -37.737 24.627 74.059 1.00 81.44 93 GLU A N 1
ATOM 795 C CA . GLU A 1 93 ? -36.327 24.573 73.649 1.00 81.44 93 GLU A CA 1
ATOM 796 C C . GLU A 1 93 ? -35.694 23.187 73.905 1.00 81.44 93 GLU A C 1
ATOM 798 O O . GLU A 1 93 ? -34.887 22.695 73.112 1.00 81.44 93 GLU A O 1
ATOM 803 N N . GLU A 1 94 ? -36.069 22.514 74.998 1.00 83.12 94 GLU A N 1
ATOM 804 C CA . GLU A 1 94 ? -35.690 21.121 75.263 1.00 83.12 94 GLU A CA 1
ATOM 805 C C . GLU A 1 94 ? -36.358 20.141 74.289 1.00 83.12 94 GLU A C 1
ATOM 807 O O . GLU A 1 94 ? -35.720 19.177 73.861 1.00 83.12 94 GLU A O 1
ATOM 812 N N . ALA A 1 95 ? -37.614 20.381 73.905 1.00 83.62 95 ALA A N 1
ATOM 813 C CA . ALA A 1 95 ? -38.305 19.586 72.895 1.00 83.62 95 ALA A CA 1
ATOM 814 C C . ALA A 1 95 ? -37.669 19.761 71.506 1.00 83.62 95 ALA A C 1
ATOM 816 O O . ALA A 1 95 ? -37.476 18.776 70.798 1.00 83.62 95 ALA A O 1
ATOM 817 N N . GLU A 1 96 ? -37.268 20.976 71.128 1.00 85.25 96 GLU A N 1
ATOM 818 C CA . GLU A 1 96 ? -36.534 21.230 69.883 1.00 85.25 96 GLU A CA 1
ATOM 819 C C . GLU A 1 96 ? -35.152 20.575 69.867 1.00 85.25 96 GLU A C 1
ATOM 821 O O . GLU A 1 96 ? -34.743 20.023 68.847 1.00 85.25 96 GLU A O 1
ATOM 826 N N . LYS A 1 97 ? -34.421 20.595 70.988 1.00 86.81 97 LYS A N 1
ATOM 827 C CA . LYS A 1 97 ? -33.130 19.895 71.102 1.00 86.81 97 LYS A CA 1
ATOM 828 C C . LYS A 1 97 ? -33.296 18.385 70.954 1.00 86.81 97 LYS A C 1
ATOM 830 O O . LYS A 1 97 ? -32.484 17.763 70.276 1.00 86.81 97 LYS A O 1
ATOM 835 N N . LYS A 1 98 ? -34.360 17.810 71.523 1.00 86.38 98 LYS A N 1
ATOM 836 C CA . LYS A 1 98 ? -34.703 16.389 71.347 1.00 86.38 98 LYS A CA 1
ATOM 837 C C . LYS A 1 98 ? -35.065 16.059 69.900 1.00 86.38 98 LYS A C 1
ATOM 839 O O . LYS A 1 98 ? -34.568 15.066 69.389 1.00 86.38 98 LYS A O 1
ATOM 844 N N . LYS A 1 99 ? -35.838 16.911 69.218 1.00 88.69 99 LYS A N 1
ATOM 845 C CA . LYS A 1 99 ? -36.138 16.748 67.783 1.00 88.69 99 LYS A CA 1
ATOM 846 C C . LYS A 1 99 ? -34.873 16.775 66.931 1.00 88.69 99 LYS A C 1
ATOM 848 O O . LYS A 1 99 ? -34.657 15.881 66.133 1.00 88.69 99 LYS A O 1
ATOM 853 N N . LYS A 1 100 ? -33.979 17.738 67.169 1.00 88.19 100 LYS A N 1
ATOM 854 C CA . LYS A 1 100 ? -32.689 17.825 66.461 1.00 88.19 100 LYS A CA 1
ATOM 855 C C . LYS A 1 100 ? -31.799 16.606 66.713 1.00 88.19 100 LYS A C 1
ATOM 857 O O . LYS A 1 100 ? -31.085 16.181 65.816 1.00 88.19 100 LYS A O 1
ATOM 862 N N . GLN A 1 101 ? -31.818 16.050 67.925 1.00 87.25 101 GLN A N 1
ATOM 863 C CA . GLN A 1 101 ? -31.106 14.806 68.235 1.00 87.25 101 GLN A CA 1
ATOM 864 C C . GLN A 1 101 ? -31.707 13.619 67.481 1.00 87.25 101 GLN A C 1
ATOM 866 O O . GLN A 1 101 ? -30.958 12.886 66.846 1.00 87.25 101 GLN A O 1
ATOM 871 N N . GLN A 1 102 ? -33.036 13.490 67.482 1.00 87.88 102 GLN A N 1
ATOM 872 C CA . GLN A 1 102 ? -33.748 12.459 66.725 1.00 87.88 102 GLN A CA 1
ATOM 873 C C . GLN A 1 102 ? -33.464 12.566 65.225 1.00 87.88 102 GLN A C 1
ATOM 875 O O . GLN A 1 102 ? -33.088 11.576 64.621 1.00 87.88 102 GLN A O 1
ATOM 880 N N . GLU A 1 103 ? -33.505 13.765 64.643 1.00 88.06 103 GLU A N 1
ATOM 881 C CA . GLU A 1 103 ? -33.188 13.981 63.224 1.00 88.06 103 GLU A CA 1
ATOM 882 C C . GLU A 1 103 ? -31.736 13.618 62.870 1.00 88.06 103 GLU A C 1
ATOM 884 O O . GLU A 1 103 ? -31.462 13.144 61.770 1.00 88.06 103 GLU A O 1
ATOM 889 N N . LEU A 1 104 ? -30.775 13.867 63.765 1.00 89.12 104 LEU A N 1
ATOM 890 C CA . LEU A 1 104 ? -29.376 13.483 63.543 1.00 89.12 104 LEU A CA 1
ATOM 891 C C . LEU A 1 104 ? -29.182 11.970 63.666 1.00 89.12 104 LEU A C 1
ATOM 893 O O . LEU A 1 104 ? -28.424 11.390 62.892 1.00 89.12 104 LEU A O 1
ATOM 897 N N . GLU A 1 105 ? -29.859 11.336 64.620 1.00 85.62 105 GLU A N 1
ATOM 898 C CA . GLU A 1 105 ? -29.862 9.881 64.775 1.00 85.62 105 GLU A CA 1
ATOM 899 C C . GLU A 1 105 ? -30.538 9.197 63.580 1.00 85.62 105 GLU A C 1
ATOM 901 O O . GLU A 1 105 ? -29.978 8.253 63.027 1.00 85.62 105 GLU A O 1
ATOM 906 N N . GLU A 1 106 ? -31.673 9.719 63.114 1.00 89.75 106 GLU A N 1
ATOM 907 C CA . GLU A 1 106 ? -32.378 9.251 61.918 1.00 89.75 106 GLU A CA 1
ATOM 908 C C . GLU A 1 106 ? -31.496 9.374 60.674 1.00 89.75 106 GLU A C 1
ATOM 910 O O . GLU A 1 106 ? -31.314 8.388 59.967 1.00 89.75 106 GLU A O 1
ATOM 915 N N . LYS A 1 107 ? -30.834 10.518 60.461 1.00 91.19 107 LYS A N 1
ATOM 916 C CA . LYS A 1 107 ? -29.894 10.698 59.339 1.00 91.19 107 LYS A CA 1
ATOM 917 C C . LYS A 1 107 ? -28.718 9.723 59.381 1.00 91.19 107 LYS A C 1
ATOM 919 O O . LYS A 1 107 ? -28.317 9.204 58.344 1.00 91.19 107 LYS A O 1
ATOM 924 N N . LEU A 1 108 ? -28.164 9.438 60.561 1.00 90.75 108 LEU A N 1
ATOM 925 C CA . LEU A 1 108 ? -27.091 8.446 60.697 1.00 90.75 108 LEU A CA 1
ATOM 926 C C . LEU A 1 108 ? -27.585 7.031 60.359 1.00 90.75 108 LEU A C 1
ATOM 928 O O . LEU A 1 108 ? -26.872 6.272 59.702 1.00 90.75 108 LEU A O 1
ATOM 932 N N . VAL A 1 109 ? -28.806 6.680 60.766 1.00 92.44 109 VAL A N 1
ATOM 933 C CA . VAL A 1 109 ? -29.428 5.390 60.432 1.00 92.44 109 VAL A CA 1
ATOM 934 C C . VAL A 1 109 ? -29.749 5.300 58.937 1.00 92.44 109 VAL A C 1
ATOM 936 O O . VAL A 1 109 ? -29.485 4.267 58.316 1.00 92.44 109 VAL A O 1
ATOM 939 N N . GLU A 1 110 ? -30.260 6.365 58.326 1.00 90.81 110 GLU A N 1
ATOM 940 C CA . GLU A 1 110 ? -30.500 6.456 56.882 1.00 90.81 110 GLU A CA 1
ATOM 941 C C . GLU A 1 110 ? -29.202 6.295 56.085 1.00 90.81 110 GLU A C 1
ATOM 943 O O . GLU A 1 110 ? -29.147 5.497 55.153 1.00 90.81 110 GLU A O 1
ATOM 948 N N . GLU A 1 111 ? -28.117 6.962 56.482 1.00 91.00 111 GLU A N 1
ATOM 949 C CA . GLU A 1 111 ? -26.818 6.804 55.821 1.00 91.00 111 GLU A CA 1
ATOM 950 C C . GLU A 1 111 ? -26.256 5.384 55.966 1.00 91.00 111 GLU A C 1
ATOM 952 O O . GLU A 1 111 ? -25.726 4.818 55.006 1.00 91.00 111 GLU A O 1
ATOM 957 N N . GLU A 1 112 ? -26.353 4.775 57.149 1.00 90.12 112 GLU A N 1
ATOM 958 C CA . GLU A 1 112 ? -25.886 3.402 57.350 1.00 90.12 112 GLU A CA 1
ATOM 959 C C . GLU A 1 112 ? -26.723 2.382 56.572 1.00 90.12 112 GLU A C 1
ATOM 961 O O . GLU A 1 112 ? -26.175 1.428 56.010 1.00 90.12 112 GLU A O 1
ATOM 966 N N . THR A 1 113 ? -28.042 2.566 56.515 1.00 93.12 113 THR A N 1
ATOM 967 C CA . THR A 1 113 ? -28.935 1.696 55.741 1.00 93.12 113 THR A CA 1
ATOM 968 C C . THR A 1 113 ? -28.725 1.879 54.241 1.00 93.12 113 THR A C 1
ATOM 970 O O . THR A 1 113 ? -28.590 0.874 53.541 1.00 93.12 113 THR A O 1
ATOM 973 N N . ALA A 1 114 ? -28.569 3.113 53.757 1.00 94.62 114 ALA A N 1
ATOM 974 C CA . ALA A 1 114 ? -28.221 3.409 52.371 1.00 94.62 114 ALA A CA 1
ATOM 975 C C . ALA A 1 114 ? -26.896 2.746 51.971 1.00 94.62 114 ALA A C 1
ATOM 977 O O . ALA A 1 114 ? -26.838 2.055 50.955 1.00 94.62 114 ALA A O 1
ATOM 978 N N . ARG A 1 115 ? -25.854 2.838 52.811 1.00 95.19 115 ARG A N 1
ATOM 979 C CA . ARG A 1 115 ? -24.563 2.172 52.558 1.00 95.19 115 ARG A CA 1
ATOM 980 C C . ARG A 1 115 ? -24.690 0.653 52.483 1.00 95.19 115 ARG A C 1
ATOM 982 O O . ARG A 1 115 ? -24.110 0.040 51.591 1.00 95.19 115 ARG A O 1
ATOM 989 N N . ARG A 1 116 ? -25.459 0.027 53.381 1.00 95.25 116 ARG A N 1
ATOM 990 C CA . ARG A 1 116 ? -25.699 -1.428 53.333 1.00 95.25 116 ARG A CA 1
ATOM 991 C C . ARG A 1 116 ? -26.433 -1.828 52.058 1.00 95.25 116 ARG A C 1
ATOM 993 O O . ARG A 1 116 ? -26.049 -2.805 51.419 1.00 95.25 116 ARG A O 1
ATOM 1000 N N . VAL A 1 117 ? -27.457 -1.070 51.673 1.00 96.31 117 VAL A N 1
ATOM 1001 C CA . VAL A 1 117 ? -28.196 -1.304 50.429 1.00 96.31 117 VAL A CA 1
ATOM 1002 C C . VAL A 1 117 ? -27.263 -1.161 49.226 1.00 96.31 117 VAL A C 1
ATOM 1004 O O . VAL A 1 117 ? -27.185 -2.085 48.418 1.00 96.31 117 VAL A O 1
ATOM 1007 N N . GLU A 1 118 ? -26.474 -0.092 49.143 1.00 94.50 118 GLU A N 1
ATOM 1008 C CA . GLU A 1 118 ? -25.485 0.094 48.078 1.00 94.50 118 GLU A CA 1
ATOM 1009 C C . GLU A 1 118 ? -24.492 -1.066 47.990 1.00 94.50 118 GLU A C 1
ATOM 1011 O O . GLU A 1 118 ? -24.246 -1.576 46.902 1.00 94.50 118 GLU A O 1
ATOM 1016 N N . GLU A 1 119 ? -23.935 -1.523 49.112 1.00 95.50 119 GLU A N 1
ATOM 1017 C CA . GLU A 1 119 ? -23.008 -2.657 49.122 1.00 95.50 119 GLU A CA 1
ATOM 1018 C C . GLU A 1 119 ? -23.668 -3.950 48.629 1.00 95.50 119 GLU A C 1
ATOM 1020 O O . GLU A 1 119 ? -23.039 -4.722 47.904 1.00 95.50 119 GLU A O 1
ATOM 1025 N N . THR A 1 120 ? -24.933 -4.198 48.983 1.00 96.06 120 THR A N 1
ATOM 1026 C CA . THR A 1 120 ? -25.664 -5.370 48.474 1.00 96.06 120 THR A CA 1
ATOM 1027 C C . THR A 1 120 ? -25.941 -5.273 46.980 1.00 96.06 120 THR A C 1
ATOM 1029 O O . THR A 1 120 ? -25.814 -6.273 46.276 1.00 96.06 120 THR A O 1
ATOM 1032 N N . ILE A 1 121 ? -26.267 -4.080 46.480 1.00 96.31 121 ILE A N 1
ATOM 1033 C CA . ILE A 1 121 ? -26.466 -3.838 45.050 1.00 96.31 121 ILE A CA 1
ATOM 1034 C C . ILE A 1 121 ? -25.145 -4.032 44.307 1.00 96.31 121 ILE A C 1
ATOM 1036 O O . ILE A 1 121 ? -25.114 -4.773 43.330 1.00 96.31 121 ILE A O 1
ATOM 1040 N N . ARG A 1 122 ? -24.047 -3.440 44.794 1.00 96.88 122 ARG A N 1
ATOM 1041 C CA . ARG A 1 122 ? -22.712 -3.582 44.194 1.00 96.88 122 ARG A CA 1
ATOM 1042 C C . ARG A 1 122 ? -22.307 -5.047 44.083 1.00 96.88 122 ARG A C 1
ATOM 1044 O O . ARG A 1 122 ? -21.960 -5.478 42.992 1.00 96.88 122 ARG A O 1
ATOM 1051 N N . LYS A 1 123 ? -22.448 -5.827 45.160 1.00 96.69 123 LYS A N 1
ATOM 1052 C CA . LYS A 1 123 ? -22.156 -7.271 45.142 1.00 96.69 123 LYS A CA 1
ATOM 1053 C C . LYS A 1 123 ? -23.015 -8.021 44.128 1.00 96.69 123 LYS A C 1
ATOM 1055 O O . LYS A 1 123 ? -22.483 -8.766 43.321 1.00 96.69 123 LYS A O 1
ATOM 1060 N N . ARG A 1 124 ? -24.330 -7.775 44.104 1.00 95.75 124 ARG A N 1
ATOM 1061 C CA . ARG A 1 124 ? -25.232 -8.416 43.129 1.00 95.75 124 ARG A CA 1
ATOM 1062 C C . ARG A 1 124 ? -24.871 -8.077 41.684 1.00 95.75 124 ARG A C 1
ATOM 1064 O O . ARG A 1 124 ? -24.972 -8.941 40.822 1.00 95.75 124 ARG A O 1
ATOM 1071 N N . VAL A 1 125 ? -24.467 -6.837 41.415 1.00 96.31 125 VAL A N 1
ATOM 1072 C CA . VAL A 1 125 ? -24.026 -6.405 40.082 1.00 96.31 125 VAL A CA 1
ATOM 1073 C C . VAL A 1 125 ? -22.692 -7.049 39.716 1.00 96.31 125 VAL A C 1
ATOM 1075 O O . VAL A 1 125 ? -22.556 -7.548 38.604 1.00 96.31 125 VAL A O 1
ATOM 1078 N N . GLU A 1 126 ? -21.728 -7.080 40.635 1.00 94.88 126 GLU A N 1
ATOM 1079 C CA . GLU A 1 126 ? -20.448 -7.765 40.434 1.00 94.88 126 GLU A CA 1
ATOM 1080 C C . GLU A 1 126 ? -20.657 -9.255 40.142 1.00 94.88 126 GLU A C 1
ATOM 1082 O O . GLU A 1 126 ? -20.112 -9.763 39.166 1.00 94.88 126 GLU A O 1
ATOM 1087 N N . ASP A 1 127 ? -21.496 -9.942 40.916 1.00 94.50 127 ASP A N 1
ATOM 1088 C CA . ASP A 1 127 ? -21.822 -11.356 40.711 1.00 94.50 127 ASP A CA 1
ATOM 1089 C C . ASP A 1 127 ? -22.545 -11.585 39.374 1.00 94.50 127 ASP A C 1
ATOM 1091 O O . ASP A 1 127 ? -22.241 -12.537 38.655 1.00 94.50 127 ASP A O 1
ATOM 1095 N N . ALA A 1 128 ? -23.465 -10.692 38.991 1.00 93.81 128 ALA A N 1
ATOM 1096 C CA . ALA A 1 128 ? -24.154 -10.763 37.703 1.00 93.81 128 ALA A CA 1
ATOM 1097 C C . ALA A 1 128 ? -23.196 -10.550 36.518 1.00 93.81 128 ALA A C 1
ATOM 1099 O O . ALA A 1 128 ? -23.280 -11.275 35.526 1.00 93.81 128 ALA A O 1
ATOM 1100 N N . LEU A 1 129 ? -22.259 -9.602 36.618 1.00 94.12 129 LEU A N 1
ATOM 1101 C CA . LEU A 1 129 ? -21.230 -9.369 35.597 1.00 94.12 129 LEU A CA 1
ATOM 1102 C C . LEU A 1 129 ? -20.210 -10.512 35.531 1.00 94.12 129 LEU A C 1
ATOM 1104 O O . LEU A 1 129 ? -19.730 -10.843 34.449 1.00 94.12 129 LEU A O 1
ATOM 1108 N N . ASN A 1 130 ? -19.905 -11.129 36.673 1.00 93.81 130 ASN A N 1
ATOM 1109 C CA . ASN A 1 130 ? -19.032 -12.296 36.764 1.00 93.81 130 ASN A CA 1
ATOM 1110 C C . ASN A 1 130 ? -19.733 -13.610 36.415 1.00 93.81 130 ASN A C 1
ATOM 1112 O O . ASN A 1 130 ? -19.083 -14.651 36.405 1.00 93.81 130 ASN A O 1
ATOM 1116 N N . SER A 1 131 ? -21.034 -13.583 36.125 1.00 96.69 131 SER A N 1
ATOM 1117 C CA . SER A 1 131 ? -21.733 -14.777 35.677 1.00 96.69 131 SER A CA 1
ATOM 1118 C C . SER A 1 131 ? -21.149 -15.274 34.353 1.00 96.69 131 SER A C 1
ATOM 1120 O O . SER A 1 131 ? -20.903 -14.498 33.423 1.00 96.69 131 SER A O 1
ATOM 1122 N N . ASP A 1 132 ? -20.974 -16.591 34.246 1.00 94.81 132 ASP A N 1
ATOM 1123 C CA . ASP A 1 132 ? -20.403 -17.234 33.059 1.00 94.81 132 ASP A CA 1
ATOM 1124 C C . ASP A 1 132 ? -21.143 -16.852 31.771 1.00 94.81 132 ASP A C 1
ATOM 1126 O O . ASP A 1 132 ? -20.541 -16.767 30.703 1.00 94.81 132 ASP A O 1
ATOM 1130 N N . ALA A 1 133 ? -22.456 -16.622 31.855 1.00 94.38 133 ALA A N 1
ATOM 1131 C CA . ALA A 1 133 ? -23.270 -16.214 30.717 1.00 94.38 133 ALA A CA 1
ATOM 1132 C C . ALA A 1 133 ? -22.851 -14.836 30.182 1.00 94.38 133 ALA A C 1
ATOM 1134 O O . ALA A 1 133 ? -22.648 -14.684 28.976 1.00 94.38 133 ALA A O 1
ATOM 1135 N N . VAL A 1 134 ? -22.676 -13.850 31.069 1.00 95.12 134 VAL A N 1
ATOM 1136 C CA . VAL A 1 134 ? -22.259 -12.492 30.689 1.00 95.12 134 VAL A CA 1
ATOM 1137 C C . VAL A 1 134 ? -20.815 -12.497 30.197 1.00 95.12 134 VAL A C 1
ATOM 1139 O O . VAL A 1 134 ? -20.527 -11.917 29.151 1.00 95.12 134 VAL A O 1
ATOM 1142 N N . GLN A 1 135 ? -19.916 -13.214 30.875 1.00 96.12 135 GLN A N 1
ATOM 1143 C CA . GLN A 1 135 ? -18.522 -13.330 30.442 1.00 96.12 135 GLN A CA 1
ATOM 1144 C C . GLN A 1 135 ? -18.404 -13.973 29.056 1.00 96.12 135 GLN A C 1
ATOM 1146 O O . GLN A 1 135 ? -17.738 -13.420 28.181 1.00 96.12 135 GLN A O 1
ATOM 1151 N N . LYS A 1 136 ? -19.120 -15.075 28.799 1.00 96.69 136 LYS A N 1
ATOM 1152 C CA . LYS A 1 136 ? -19.142 -15.726 27.478 1.00 96.69 136 LYS A CA 1
ATOM 1153 C C . LYS A 1 136 ? -19.695 -14.814 26.388 1.00 96.69 136 LYS A C 1
ATOM 1155 O O . LYS A 1 136 ? -19.167 -14.818 25.281 1.00 96.69 136 LYS A O 1
ATOM 1160 N N . GLN A 1 137 ? -20.725 -14.020 26.679 1.00 96.00 137 GLN A N 1
ATOM 1161 C CA . GLN A 1 137 ? -21.255 -13.044 25.722 1.00 96.00 137 GLN A CA 1
ATOM 1162 C C . GLN A 1 137 ? -20.243 -11.938 25.410 1.00 96.00 137 GLN A C 1
ATOM 1164 O O . GLN A 1 137 ? -20.078 -11.572 24.245 1.00 96.00 137 GLN A O 1
ATOM 1169 N N . ILE A 1 138 ? -19.549 -11.421 26.427 1.00 96.06 138 ILE A N 1
ATOM 1170 C CA . ILE A 1 138 ? -18.481 -10.431 26.244 1.00 96.06 138 ILE A CA 1
ATOM 1171 C C . ILE A 1 138 ? -17.356 -11.031 25.396 1.00 96.06 138 ILE A C 1
ATOM 1173 O O . ILE A 1 138 ? -16.935 -10.420 24.417 1.00 96.06 138 ILE A O 1
ATOM 1177 N N . GLU A 1 139 ? -16.900 -12.241 25.717 1.00 96.88 139 GLU A N 1
ATOM 1178 C CA . GLU A 1 139 ? -15.861 -12.930 24.952 1.00 96.88 139 GLU A CA 1
ATOM 1179 C C . GLU A 1 139 ? -16.276 -13.218 23.509 1.00 96.88 139 GLU A C 1
ATOM 1181 O O . GLU A 1 139 ? -15.462 -13.044 22.606 1.00 96.88 139 GLU A O 1
ATOM 1186 N N . ALA A 1 140 ? -17.520 -13.643 23.277 1.00 97.12 140 ALA A N 1
ATOM 1187 C CA . ALA A 1 140 ? -18.045 -13.892 21.939 1.00 97.12 140 ALA A CA 1
ATOM 1188 C C . ALA A 1 140 ? -18.028 -12.611 21.099 1.00 97.12 140 ALA A C 1
ATOM 1190 O O . ALA A 1 140 ? -17.442 -12.600 20.020 1.00 97.12 140 ALA A O 1
ATOM 1191 N N . ARG A 1 141 ? -18.549 -11.502 21.639 1.00 97.44 141 ARG A N 1
ATOM 1192 C CA . ARG A 1 141 ? -18.503 -10.197 20.964 1.00 97.44 141 ARG A CA 1
ATOM 1193 C C . ARG A 1 141 ? -17.073 -9.737 20.697 1.00 97.44 141 ARG A C 1
ATOM 1195 O O . ARG A 1 141 ? -16.781 -9.247 19.614 1.00 97.44 141 ARG A O 1
ATOM 1202 N N . LEU A 1 142 ? -16.158 -9.921 21.650 1.00 97.94 142 LEU A N 1
ATOM 1203 C CA . LEU A 1 142 ? -14.747 -9.581 21.451 1.00 97.94 142 LEU A CA 1
ATOM 1204 C C . LEU A 1 142 ? -14.092 -10.441 20.368 1.00 97.94 142 LEU A C 1
ATOM 1206 O O . LEU A 1 142 ? -13.285 -9.924 19.599 1.00 97.94 142 LEU A O 1
ATOM 1210 N N . LYS A 1 143 ? -14.411 -11.736 20.303 1.00 97.69 143 LYS A N 1
ATOM 1211 C CA . LYS A 1 143 ? -13.917 -12.640 19.257 1.00 97.69 143 LYS A CA 1
ATOM 1212 C C . LYS A 1 143 ? -14.458 -12.248 17.887 1.00 97.69 143 LYS A C 1
ATOM 1214 O O . LYS A 1 143 ? -13.676 -12.179 16.951 1.00 97.69 143 LYS A O 1
ATOM 1219 N N . GLU A 1 144 ? -15.746 -11.939 17.782 1.00 97.50 144 GLU A N 1
ATOM 1220 C CA . GLU A 1 144 ? -16.363 -11.468 16.537 1.00 97.50 144 GLU A CA 1
ATOM 1221 C C . GLU A 1 144 ? -15.736 -10.159 16.053 1.00 97.50 144 GLU A C 1
ATOM 1223 O O . GLU A 1 144 ? -15.356 -10.047 14.892 1.00 97.50 144 GLU A O 1
ATOM 1228 N N . GLU A 1 145 ? -15.577 -9.174 16.936 1.00 97.62 145 GLU A N 1
ATOM 1229 C CA . GLU A 1 145 ? -14.962 -7.894 16.576 1.00 97.62 145 GLU A CA 1
ATOM 1230 C C . GLU A 1 145 ? -13.484 -8.053 16.189 1.00 97.62 145 GLU A C 1
ATOM 1232 O O . GLU A 1 145 ? -13.034 -7.445 15.219 1.00 97.62 145 GLU A O 1
ATOM 1237 N N . ARG A 1 146 ? -12.729 -8.917 16.881 1.00 98.00 146 ARG A N 1
ATOM 1238 C CA . ARG A 1 146 ? -11.353 -9.259 16.485 1.00 98.00 146 ARG A CA 1
ATOM 1239 C C . ARG A 1 146 ? -11.307 -9.946 15.127 1.00 98.00 146 ARG A C 1
ATOM 1241 O O . ARG A 1 146 ? -10.516 -9.529 14.293 1.00 98.00 146 ARG A O 1
ATOM 1248 N N . ALA A 1 147 ? -12.177 -10.922 14.882 1.00 98.06 147 ALA A N 1
ATOM 1249 C CA . ALA A 1 147 ? -12.252 -11.618 13.603 1.00 98.06 147 ALA A CA 1
ATOM 1250 C C . ALA A 1 147 ? -12.578 -10.653 12.452 1.00 98.06 147 ALA A C 1
ATOM 1252 O O . ALA A 1 147 ? -11.925 -10.699 11.415 1.00 98.06 147 ALA A O 1
ATOM 1253 N N . LYS A 1 148 ? -13.513 -9.712 12.649 1.00 98.00 148 LYS A N 1
ATOM 1254 C CA . LYS A 1 148 ? -13.812 -8.660 11.658 1.00 98.00 148 LYS A CA 1
ATOM 1255 C C . LYS A 1 148 ? -12.612 -7.752 11.392 1.00 98.00 148 LYS A C 1
ATOM 1257 O O . LYS A 1 148 ? -12.388 -7.345 10.254 1.00 98.00 148 LYS A O 1
ATOM 1262 N N . LEU A 1 149 ? -11.861 -7.383 12.431 1.00 97.88 149 LEU A N 1
ATOM 1263 C CA . LEU A 1 149 ? -10.648 -6.578 12.277 1.00 97.88 149 LEU A CA 1
ATOM 1264 C C . LEU A 1 149 ? -9.559 -7.353 11.528 1.00 97.88 149 LEU A C 1
ATOM 1266 O O . LEU A 1 149 ? -8.959 -6.807 10.608 1.00 97.88 149 LEU A O 1
ATOM 1270 N N . GLU A 1 150 ? -9.339 -8.616 11.884 1.00 97.81 150 GLU A N 1
ATOM 1271 C CA . GLU A 1 150 ? -8.386 -9.505 11.216 1.00 97.81 150 GLU A CA 1
ATOM 1272 C C . GLU A 1 150 ? -8.747 -9.714 9.744 1.00 97.81 150 GLU A C 1
ATOM 1274 O O . GLU A 1 150 ? -7.871 -9.631 8.889 1.00 97.81 150 GLU A O 1
ATOM 1279 N N . GLU A 1 151 ? -10.028 -9.905 9.426 1.00 98.25 151 GLU A N 1
ATOM 1280 C CA . GLU A 1 151 ? -10.501 -10.035 8.048 1.00 98.25 151 GLU A CA 1
ATOM 1281 C C . GLU A 1 151 ? -10.233 -8.764 7.235 1.00 98.25 151 GLU A C 1
ATOM 1283 O O . GLU A 1 151 ? -9.697 -8.846 6.132 1.00 98.25 151 GLU A O 1
ATOM 1288 N N . ARG A 1 152 ? -10.537 -7.583 7.787 1.00 97.56 152 ARG A N 1
ATOM 1289 C CA . ARG A 1 152 ? -10.251 -6.299 7.124 1.00 97.56 152 ARG A CA 1
ATOM 1290 C C . ARG A 1 152 ? -8.760 -6.105 6.873 1.00 97.56 152 ARG A C 1
ATOM 1292 O O . ARG A 1 152 ? -8.380 -5.690 5.784 1.00 97.56 152 ARG A O 1
ATOM 1299 N N . VAL A 1 153 ? -7.918 -6.420 7.857 1.00 98.19 153 VAL A N 1
ATOM 1300 C CA . VAL A 1 153 ? -6.458 -6.340 7.704 1.00 98.19 153 VAL A CA 1
ATOM 1301 C C . VAL A 1 153 ? -5.972 -7.348 6.661 1.00 98.19 153 VAL A C 1
ATOM 1303 O O . VAL A 1 153 ? -5.149 -7.008 5.819 1.00 98.19 153 VAL A O 1
ATOM 1306 N N . ALA A 1 154 ? -6.502 -8.571 6.659 1.00 98.00 154 ALA A N 1
ATOM 1307 C CA . ALA A 1 154 ? -6.152 -9.581 5.667 1.00 98.00 154 ALA A CA 1
ATOM 1308 C C . ALA A 1 154 ? -6.577 -9.178 4.246 1.00 98.00 154 ALA A C 1
ATOM 1310 O O . ALA A 1 154 ? -5.838 -9.435 3.300 1.00 98.00 154 ALA A O 1
ATOM 1311 N N . GLN A 1 155 ? -7.739 -8.538 4.087 1.00 98.06 155 GLN A N 1
ATOM 1312 C CA . GLN A 1 155 ? -8.183 -7.973 2.809 1.00 98.06 155 GLN A CA 1
ATOM 1313 C C . GLN A 1 155 ? -7.225 -6.876 2.334 1.00 98.06 155 GLN A C 1
ATOM 1315 O O . GLN A 1 155 ? -6.721 -6.965 1.221 1.00 98.06 155 GLN A O 1
ATOM 1320 N N . GLN A 1 156 ? -6.875 -5.923 3.205 1.00 97.69 156 GLN A N 1
ATOM 1321 C CA . GLN A 1 156 ? -5.910 -4.868 2.877 1.00 97.69 156 GLN A CA 1
ATOM 1322 C C . GLN A 1 156 ? -4.553 -5.429 2.443 1.00 97.69 156 GLN A C 1
ATOM 1324 O O . GLN A 1 156 ? -4.009 -4.995 1.436 1.00 97.69 156 GLN A O 1
ATOM 1329 N N . LEU A 1 157 ? -4.029 -6.431 3.153 1.00 97.88 157 LEU A N 1
ATOM 1330 C CA . LEU A 1 157 ? -2.757 -7.058 2.791 1.00 97.88 157 LEU A CA 1
ATOM 1331 C C . LEU A 1 157 ? -2.812 -7.765 1.431 1.00 97.88 157 LEU A C 1
ATOM 1333 O O . LEU A 1 157 ? -1.840 -7.710 0.685 1.00 97.88 157 LEU A O 1
ATOM 1337 N N . ARG A 1 158 ? -3.934 -8.411 1.087 1.00 96.75 158 ARG A N 1
ATOM 1338 C CA . ARG A 1 158 ? -4.120 -9.033 -0.237 1.00 96.75 158 ARG A CA 1
ATOM 1339 C C . ARG A 1 158 ? -4.186 -7.988 -1.346 1.00 96.75 158 ARG A C 1
ATOM 1341 O O . ARG A 1 158 ? -3.581 -8.174 -2.401 1.00 96.75 158 ARG A O 1
ATOM 1348 N N . ASP A 1 159 ? -4.892 -6.889 -1.110 1.00 97.69 159 ASP A N 1
ATOM 1349 C CA . ASP A 1 159 ? -4.980 -5.787 -2.067 1.00 97.69 159 ASP A CA 1
ATOM 1350 C C . ASP A 1 159 ? -3.606 -5.129 -2.266 1.00 97.69 159 ASP A C 1
ATOM 1352 O O . ASP A 1 159 ? -3.203 -4.851 -3.393 1.00 97.69 159 ASP A O 1
ATOM 1356 N N . GLU A 1 160 ? -2.835 -4.950 -1.192 1.00 97.00 160 GLU A N 1
ATOM 1357 C CA . GLU A 1 160 ? -1.459 -4.453 -1.267 1.00 97.00 160 GLU A CA 1
ATOM 1358 C C . GLU A 1 160 ? -0.530 -5.430 -2.000 1.00 97.00 160 GLU A C 1
ATOM 1360 O O . GLU A 1 160 ? 0.246 -5.009 -2.854 1.00 97.00 160 GLU A O 1
ATOM 1365 N N . GLU A 1 161 ? -0.614 -6.733 -1.722 1.00 97.94 161 GLU A N 1
ATOM 1366 C CA . GLU A 1 161 ? 0.186 -7.752 -2.408 1.00 97.94 161 GLU A CA 1
ATOM 1367 C C . GLU A 1 161 ? -0.101 -7.766 -3.914 1.00 97.94 161 GLU A C 1
ATOM 1369 O O . GLU A 1 161 ? 0.825 -7.717 -4.727 1.00 97.94 161 GLU A O 1
ATOM 1374 N N . THR A 1 162 ? -1.379 -7.774 -4.295 1.00 96.75 162 THR A N 1
ATOM 1375 C CA . THR A 1 162 ? -1.786 -7.751 -5.707 1.00 96.75 162 THR A CA 1
ATOM 1376 C C . THR A 1 162 ? -1.372 -6.453 -6.395 1.00 96.75 162 THR A C 1
ATOM 1378 O O . THR A 1 162 ? -0.795 -6.506 -7.480 1.00 96.75 162 THR A O 1
ATOM 1381 N N . ALA A 1 163 ? -1.548 -5.298 -5.748 1.00 97.56 163 ALA A N 1
ATOM 1382 C CA . ALA A 1 163 ? -1.097 -4.015 -6.279 1.00 97.56 163 ALA A CA 1
ATOM 1383 C C . ALA A 1 163 ? 0.427 -3.973 -6.480 1.00 97.56 163 ALA A C 1
ATOM 1385 O O . ALA A 1 163 ? 0.900 -3.502 -7.515 1.00 97.56 163 ALA A O 1
ATOM 1386 N N . LEU A 1 164 ? 1.208 -4.501 -5.533 1.00 97.00 164 LEU A N 1
ATOM 1387 C CA . LEU A 1 164 ? 2.666 -4.572 -5.649 1.00 97.00 164 LEU A CA 1
ATOM 1388 C C . LEU A 1 164 ? 3.108 -5.495 -6.790 1.00 97.00 164 LEU A C 1
ATOM 1390 O O . LEU A 1 164 ? 4.044 -5.157 -7.522 1.00 97.00 164 LEU A O 1
ATOM 1394 N N . LEU A 1 165 ? 2.445 -6.641 -6.963 1.00 97.19 165 LEU A N 1
ATOM 1395 C CA . LEU A 1 165 ? 2.706 -7.551 -8.079 1.00 97.19 165 LEU A CA 1
ATOM 1396 C C . LEU A 1 165 ? 2.369 -6.896 -9.421 1.00 97.19 165 LEU A C 1
ATOM 1398 O O . LEU A 1 165 ? 3.190 -6.937 -10.340 1.00 97.19 165 LEU A O 1
ATOM 1402 N N . ASP A 1 166 ? 1.219 -6.235 -9.521 1.00 97.12 166 ASP A N 1
ATOM 1403 C CA . ASP A 1 166 ? 0.801 -5.519 -10.725 1.00 97.12 166 ASP A CA 1
ATOM 1404 C C . ASP A 1 166 ? 1.758 -4.372 -11.064 1.00 97.12 166 ASP A C 1
ATOM 1406 O O . ASP A 1 166 ? 2.142 -4.197 -12.223 1.00 97.12 166 ASP A O 1
ATOM 1410 N N . GLU A 1 167 ? 2.203 -3.602 -10.071 1.00 97.00 167 GLU A N 1
ATOM 1411 C CA . GLU A 1 167 ? 3.215 -2.564 -10.265 1.00 97.00 167 GLU A CA 1
ATOM 1412 C C . GLU A 1 167 ? 4.555 -3.137 -10.733 1.00 97.00 167 GLU A C 1
ATOM 1414 O O . GLU A 1 167 ? 5.194 -2.565 -11.621 1.00 97.00 167 GLU A O 1
ATOM 1419 N N . ALA A 1 168 ? 4.995 -4.259 -10.159 1.00 96.69 168 ALA A N 1
ATOM 1420 C CA . ALA A 1 168 ? 6.220 -4.931 -10.578 1.00 96.69 168 ALA A CA 1
ATOM 1421 C C . ALA A 1 168 ? 6.108 -5.445 -12.022 1.00 96.69 168 ALA A C 1
ATOM 1423 O O . ALA A 1 168 ? 7.039 -5.271 -12.814 1.00 96.69 168 ALA A O 1
ATOM 1424 N N . HIS A 1 169 ? 4.959 -6.014 -12.389 1.00 97.00 169 HIS A N 1
ATOM 1425 C CA . HIS A 1 169 ? 4.662 -6.437 -13.755 1.00 97.00 169 HIS A CA 1
ATOM 1426 C C . HIS A 1 169 ? 4.672 -5.261 -14.733 1.00 97.00 169 HIS A C 1
ATOM 1428 O O . HIS A 1 169 ? 5.374 -5.321 -15.743 1.00 97.00 169 HIS A O 1
ATOM 1434 N N . ARG A 1 170 ? 3.988 -4.159 -14.407 1.00 97.19 170 ARG A N 1
ATOM 1435 C CA . ARG A 1 170 ? 3.976 -2.939 -15.231 1.00 97.19 170 ARG A CA 1
ATOM 1436 C C . ARG A 1 170 ? 5.379 -2.388 -15.451 1.00 97.19 170 ARG A C 1
ATOM 1438 O O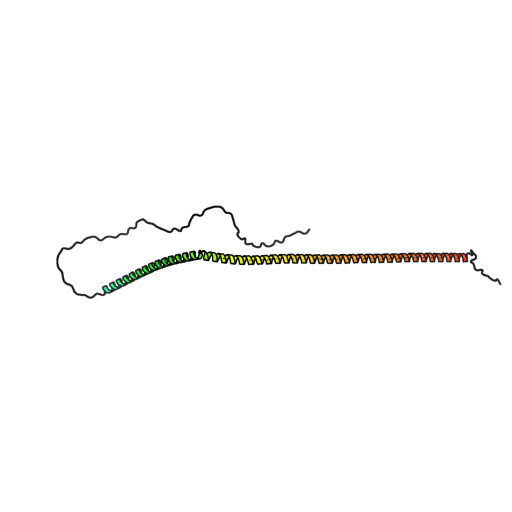 . ARG A 1 170 ? 5.755 -2.146 -16.593 1.00 97.19 170 ARG A O 1
ATOM 1445 N N . LYS A 1 171 ? 6.183 -2.262 -14.390 1.00 97.56 171 LYS A N 1
ATOM 1446 C CA . LYS A 1 171 ? 7.578 -1.801 -14.494 1.00 97.56 171 LYS A CA 1
ATOM 1447 C C . LYS A 1 171 ? 8.408 -2.719 -15.385 1.00 97.56 171 LYS A C 1
ATOM 1449 O O . LYS A 1 171 ? 9.124 -2.239 -16.259 1.00 97.56 171 LYS A O 1
ATOM 1454 N N . ARG A 1 172 ? 8.277 -4.038 -15.217 1.00 96.06 172 ARG A N 1
ATOM 1455 C CA . ARG A 1 172 ? 8.980 -5.019 -16.053 1.00 96.06 172 ARG A CA 1
ATOM 1456 C C . ARG A 1 172 ? 8.585 -4.900 -17.523 1.00 96.06 172 ARG A C 1
ATOM 1458 O O . ARG A 1 172 ? 9.450 -4.990 -18.391 1.00 96.06 172 ARG A O 1
ATOM 1465 N N . ASP A 1 173 ? 7.305 -4.723 -17.817 1.00 96.62 1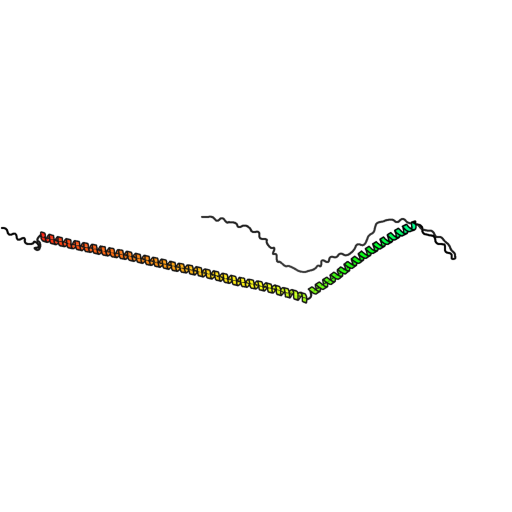73 ASP A N 1
ATOM 1466 C CA . ASP A 1 173 ? 6.829 -4.621 -19.194 1.00 96.62 173 ASP A CA 1
ATOM 1467 C C . ASP A 1 173 ? 7.191 -3.273 -19.829 1.00 96.62 173 ASP A C 1
ATOM 1469 O O . ASP A 1 173 ? 7.557 -3.232 -21.002 1.00 96.62 173 ASP A O 1
ATOM 1473 N N . GLU A 1 174 ? 7.205 -2.182 -19.064 1.00 96.69 174 GLU A N 1
ATOM 1474 C CA . GLU A 1 174 ? 7.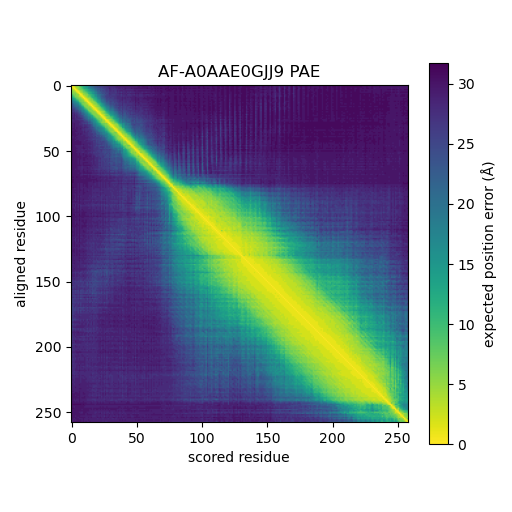772 -0.904 -19.506 1.00 96.69 174 GLU A CA 1
ATOM 1475 C C . GLU A 1 174 ? 9.270 -1.010 -19.809 1.00 96.69 174 GLU A C 1
ATOM 1477 O O . GLU A 1 174 ? 9.732 -0.485 -20.821 1.00 96.69 174 GLU A O 1
ATOM 1482 N N . GLU A 1 175 ? 10.041 -1.697 -18.965 1.00 96.75 175 GLU A N 1
ATOM 1483 C CA . GLU A 1 175 ? 11.465 -1.934 -19.210 1.00 96.75 175 GLU A CA 1
ATOM 1484 C C . GLU A 1 175 ? 11.699 -2.778 -20.462 1.00 96.75 175 GLU A C 1
ATOM 1486 O O . GLU A 1 175 ? 12.599 -2.465 -21.241 1.00 96.75 175 GLU A O 1
ATOM 1491 N N . LYS A 1 176 ? 10.889 -3.818 -20.690 1.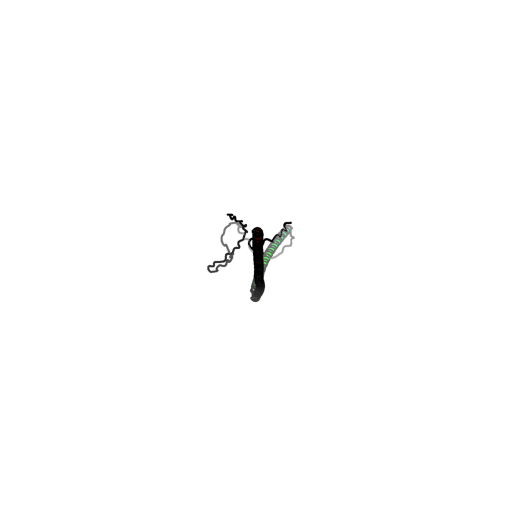00 97.56 176 LYS A N 1
ATOM 1492 C CA . LYS A 1 176 ? 10.945 -4.600 -21.933 1.00 97.56 176 LYS A CA 1
ATOM 1493 C C . LYS A 1 176 ? 10.629 -3.736 -23.145 1.00 97.56 176 LYS A C 1
ATOM 1495 O O . LYS A 1 176 ? 11.410 -3.741 -24.083 1.00 97.56 176 LYS A O 1
ATOM 1500 N N . ARG A 1 177 ? 9.557 -2.939 -23.104 1.00 97.38 177 ARG A N 1
ATOM 1501 C CA . ARG A 1 177 ? 9.197 -2.027 -24.202 1.00 97.38 177 ARG A CA 1
ATOM 1502 C C . ARG A 1 177 ? 10.320 -1.041 -24.510 1.00 97.38 177 ARG A C 1
ATOM 1504 O O . ARG A 1 177 ? 10.661 -0.865 -25.670 1.00 97.38 177 ARG A O 1
ATOM 1511 N N . LYS A 1 178 ? 10.936 -0.451 -23.480 1.00 97.62 178 LYS A N 1
ATOM 1512 C CA . LYS A 1 178 ? 12.091 0.446 -23.647 1.00 97.62 178 LYS A CA 1
ATOM 1513 C C . LYS A 1 178 ? 13.288 -0.278 -24.261 1.00 97.62 178 LYS A C 1
ATOM 1515 O O . LYS A 1 178 ? 13.952 0.285 -25.120 1.00 97.62 178 LYS A O 1
ATOM 1520 N N . LYS A 1 179 ? 13.570 -1.516 -23.842 1.00 97.69 179 LYS A N 1
ATOM 1521 C CA . LYS A 1 179 ? 14.637 -2.334 -24.440 1.00 97.69 179 LYS A CA 1
ATOM 1522 C C . LYS A 1 179 ? 14.345 -2.656 -25.901 1.00 97.69 179 LYS A C 1
ATOM 1524 O O . LYS A 1 179 ? 15.206 -2.419 -26.734 1.00 97.69 179 LYS A O 1
ATOM 1529 N N . GLU A 1 180 ? 13.135 -3.102 -26.216 1.00 97.25 180 GLU A N 1
ATOM 1530 C CA . GLU A 1 180 ? 12.706 -3.383 -27.589 1.00 97.25 180 GLU A CA 1
ATOM 1531 C C . GLU A 1 180 ? 12.767 -2.130 -28.473 1.00 97.25 180 GLU A C 1
ATOM 1533 O O . GLU A 1 180 ? 13.170 -2.203 -29.629 1.00 97.25 180 GLU A O 1
ATOM 1538 N N . GLU A 1 181 ? 12.398 -0.962 -27.947 1.00 97.31 181 GLU A N 1
ATOM 1539 C CA . GLU A 1 181 ? 12.497 0.311 -28.665 1.00 97.31 181 GLU A CA 1
ATOM 1540 C C . GLU A 1 181 ? 13.957 0.703 -28.932 1.00 97.31 181 GLU A C 1
ATOM 1542 O O . GLU A 1 181 ? 14.300 1.089 -30.051 1.00 97.31 181 GLU A O 1
ATOM 1547 N N . LEU A 1 182 ? 14.838 0.545 -27.940 1.00 97.38 182 LEU A N 1
ATOM 1548 C CA . LEU A 1 182 ? 16.276 0.753 -28.113 1.00 97.38 182 LEU A CA 1
ATOM 1549 C C . LEU A 1 182 ? 16.862 -0.221 -29.142 1.00 97.38 182 LEU A C 1
ATOM 1551 O O . LEU A 1 182 ? 17.606 0.207 -30.019 1.00 97.38 182 LEU A O 1
ATOM 1555 N N . GLU A 1 183 ? 16.504 -1.502 -29.077 1.00 97.12 183 GLU A N 1
ATOM 1556 C CA . GLU A 1 183 ? 16.933 -2.517 -30.044 1.00 97.12 183 GLU A CA 1
ATOM 1557 C C . GLU A 1 183 ? 16.457 -2.180 -31.461 1.00 97.12 183 GLU A C 1
ATOM 1559 O O . GLU A 1 183 ? 17.250 -2.235 -32.398 1.00 97.12 183 GLU A O 1
ATOM 1564 N N . ARG A 1 184 ? 15.202 -1.742 -31.634 1.00 98.06 184 ARG A N 1
ATOM 1565 C CA . ARG A 1 184 ? 14.693 -1.277 -32.936 1.00 98.06 184 ARG A CA 1
ATOM 1566 C C . ARG A 1 184 ? 15.501 -0.102 -33.474 1.00 98.06 184 ARG A C 1
ATOM 1568 O O . ARG A 1 184 ? 15.889 -0.124 -34.639 1.00 98.06 184 ARG A O 1
ATOM 1575 N N . MET A 1 185 ? 15.798 0.892 -32.637 1.00 97.25 185 MET A N 1
ATOM 1576 C CA . MET A 1 185 ? 16.618 2.035 -33.047 1.00 97.25 185 MET A CA 1
ATOM 1577 C C . MET A 1 185 ? 18.049 1.628 -33.405 1.00 97.25 185 MET A C 1
ATOM 1579 O O . MET A 1 185 ? 18.608 2.181 -34.351 1.00 97.25 185 MET A O 1
ATOM 1583 N N . LEU A 1 186 ? 18.644 0.671 -32.686 1.00 97.25 186 LEU A N 1
ATOM 1584 C CA . LEU A 1 186 ? 19.969 0.143 -33.015 1.00 97.25 186 LEU A CA 1
ATOM 1585 C C . LEU A 1 186 ? 19.954 -0.566 -34.369 1.00 97.25 186 LEU A C 1
ATOM 1587 O O . LEU A 1 186 ? 20.774 -0.235 -35.217 1.00 97.25 186 LEU A O 1
ATOM 1591 N N . VAL A 1 187 ? 18.975 -1.440 -34.617 1.00 97.62 187 VAL A N 1
ATOM 1592 C CA . VAL A 1 187 ? 18.827 -2.136 -35.905 1.00 97.62 187 VAL A CA 1
ATOM 1593 C C . VAL A 1 187 ? 18.601 -1.147 -37.052 1.00 97.62 187 VAL A C 1
ATOM 1595 O O . VAL A 1 187 ? 19.193 -1.284 -38.121 1.00 97.62 187 VAL A O 1
ATOM 1598 N N . GLU A 1 188 ? 17.765 -0.126 -36.862 1.00 97.19 188 GLU A N 1
ATOM 1599 C CA . GLU A 1 188 ? 17.564 0.913 -37.877 1.00 97.19 188 GLU A CA 1
ATOM 1600 C C . GLU A 1 188 ? 18.826 1.745 -38.127 1.00 97.19 188 GLU A C 1
ATOM 1602 O O . GLU A 1 188 ? 19.087 2.136 -39.266 1.00 97.19 188 GLU A O 1
ATOM 1607 N N . ASN A 1 189 ? 19.610 2.026 -37.087 1.00 97.12 189 ASN A N 1
ATOM 1608 C CA . ASN A 1 189 ? 20.869 2.748 -37.221 1.00 97.12 189 ASN A CA 1
ATOM 1609 C C . ASN A 1 189 ? 21.914 1.895 -37.948 1.00 97.12 189 ASN A C 1
ATOM 1611 O O . ASN A 1 189 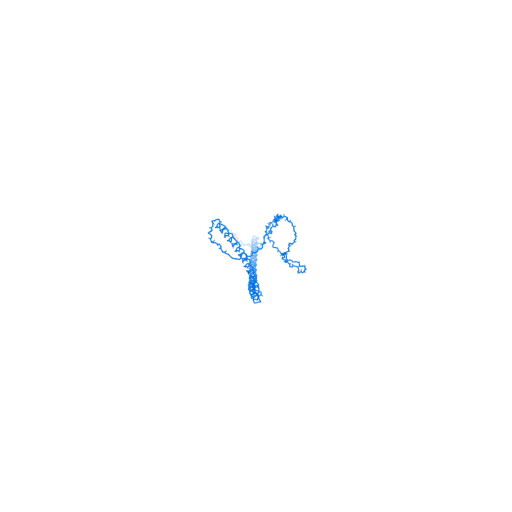? 22.509 2.361 -38.913 1.00 97.12 189 ASN A O 1
ATOM 1615 N N . GLU A 1 190 ? 22.062 0.627 -37.570 1.00 97.38 190 GLU A N 1
ATOM 1616 C CA . GLU A 1 190 ? 22.924 -0.334 -38.262 1.00 97.38 190 GLU A CA 1
ATOM 1617 C C . GLU A 1 190 ? 22.568 -0.433 -39.746 1.00 97.38 190 GLU A C 1
ATOM 1619 O O . GLU A 1 190 ? 23.454 -0.310 -40.587 1.00 97.38 190 GLU A O 1
ATOM 1624 N N . ARG A 1 191 ? 21.277 -0.541 -40.084 1.00 97.62 191 ARG A N 1
ATOM 1625 C CA . ARG A 1 191 ? 20.815 -0.531 -41.482 1.00 97.62 191 ARG A CA 1
ATOM 1626 C C . ARG A 1 191 ? 21.194 0.753 -42.213 1.00 97.62 191 ARG A C 1
ATOM 1628 O O . ARG A 1 191 ? 21.688 0.685 -43.330 1.00 97.62 191 ARG A O 1
ATOM 1635 N N . LYS A 1 192 ? 20.997 1.921 -41.594 1.00 97.69 192 LYS A N 1
ATOM 1636 C CA . LYS A 1 192 ? 21.371 3.216 -42.193 1.00 97.69 192 LYS A CA 1
ATOM 1637 C C . LYS A 1 192 ? 22.878 3.340 -42.395 1.00 97.69 192 LYS A C 1
ATOM 1639 O O . LYS A 1 192 ? 23.308 3.900 -43.397 1.00 97.69 192 LYS A O 1
ATOM 1644 N N . VAL A 1 193 ? 23.674 2.839 -41.453 1.00 97.62 193 VAL A N 1
ATOM 1645 C CA . VAL A 1 193 ? 25.137 2.830 -41.554 1.00 97.62 193 VAL A CA 1
ATOM 1646 C C . VAL A 1 193 ? 25.587 1.891 -42.669 1.00 97.62 193 VAL A C 1
ATOM 1648 O O . VAL A 1 193 ? 26.407 2.301 -43.484 1.00 97.62 193 VAL A O 1
ATOM 1651 N N . GLN A 1 194 ? 25.027 0.683 -42.747 1.00 96.81 194 GLN A N 1
ATOM 1652 C CA . GLN A 1 194 ? 25.313 -0.274 -43.818 1.00 96.81 194 GLN A CA 1
ATOM 1653 C C . GLN A 1 194 ? 24.940 0.299 -45.186 1.00 96.81 194 GLN A C 1
ATOM 1655 O O . GLN A 1 194 ? 25.782 0.357 -46.073 1.00 96.81 194 GLN A O 1
ATOM 1660 N N . GLU A 1 195 ? 23.729 0.835 -45.340 1.00 97.19 195 GLU A N 1
ATOM 1661 C CA . GLU A 1 195 ? 23.290 1.453 -46.594 1.00 97.19 195 GLU A CA 1
ATOM 1662 C C . GLU A 1 195 ? 24.166 2.661 -46.977 1.00 97.19 195 GLU A C 1
ATOM 1664 O O . GLU A 1 195 ? 24.484 2.873 -48.147 1.00 97.19 195 GLU A O 1
ATOM 1669 N N . ALA A 1 196 ? 24.601 3.465 -46.001 1.00 97.19 196 ALA A N 1
ATOM 1670 C CA . ALA A 1 196 ? 25.527 4.565 -46.252 1.00 97.19 196 ALA A CA 1
ATOM 1671 C C . ALA A 1 196 ? 26.916 4.072 -46.690 1.00 97.19 196 ALA A C 1
ATOM 1673 O O . ALA A 1 196 ? 27.526 4.703 -47.555 1.00 97.19 196 ALA A O 1
ATOM 1674 N N . GLN A 1 197 ? 27.406 2.968 -46.120 1.00 96.44 197 GLN A N 1
ATOM 1675 C CA . GLN A 1 197 ? 28.659 2.327 -46.521 1.00 96.44 197 GLN A CA 1
ATOM 1676 C C . GLN A 1 197 ? 28.557 1.757 -47.936 1.00 96.44 197 GLN A C 1
ATOM 1678 O O . GLN A 1 197 ? 29.388 2.098 -48.771 1.00 96.44 197 GLN A O 1
ATOM 1683 N N . GLU A 1 198 ? 27.505 0.999 -48.247 1.00 97.56 198 GLU A N 1
ATOM 1684 C CA . GLU A 1 198 ? 27.264 0.441 -49.584 1.00 97.56 198 GLU A CA 1
ATOM 1685 C C . GLU A 1 198 ? 27.198 1.542 -50.649 1.00 97.56 198 GLU A C 1
ATOM 1687 O O . GLU A 1 198 ? 27.890 1.473 -51.664 1.00 97.56 198 GLU A O 1
ATOM 1692 N N . ARG A 1 199 ? 26.452 2.622 -50.385 1.00 97.06 199 ARG A N 1
ATOM 1693 C CA . ARG A 1 199 ? 26.394 3.786 -51.285 1.00 97.06 199 ARG A CA 1
ATOM 1694 C C . ARG A 1 199 ? 27.741 4.494 -51.425 1.00 97.06 199 ARG A C 1
ATOM 1696 O O . ARG A 1 199 ? 28.018 5.072 -52.474 1.00 97.06 199 ARG A O 1
ATOM 1703 N N . ALA A 1 200 ? 28.556 4.536 -50.373 1.00 96.50 200 ALA A N 1
ATOM 1704 C CA . ALA A 1 200 ? 29.889 5.129 -50.442 1.00 96.50 200 ALA A CA 1
ATOM 1705 C C . ALA A 1 200 ? 30.839 4.259 -51.277 1.00 96.50 200 ALA A C 1
ATOM 1707 O O . ALA A 1 200 ? 31.568 4.793 -52.111 1.00 96.50 200 ALA A O 1
ATOM 1708 N N . GLU A 1 201 ? 30.792 2.939 -51.103 1.00 96.88 201 GLU A N 1
ATOM 1709 C CA . GLU A 1 201 ? 31.558 1.979 -51.900 1.00 96.88 201 GLU A CA 1
ATOM 1710 C C . GLU A 1 201 ? 31.141 1.993 -53.374 1.00 96.88 201 GLU A C 1
ATOM 1712 O O . GLU A 1 201 ? 31.998 1.971 -54.255 1.00 96.88 201 GLU A O 1
ATOM 1717 N N . GLU A 1 202 ? 29.842 2.070 -53.666 1.00 96.00 202 GLU A N 1
ATOM 1718 C CA . GLU A 1 202 ? 29.325 2.187 -55.033 1.00 96.00 202 GLU A CA 1
ATOM 1719 C C . GLU A 1 202 ? 29.830 3.464 -55.712 1.00 96.00 202 GLU A C 1
ATOM 1721 O O . GLU A 1 202 ? 30.354 3.413 -56.823 1.00 96.00 202 GLU A O 1
ATOM 1726 N N . LYS A 1 203 ? 29.783 4.604 -55.013 1.00 96.12 203 LYS A N 1
ATOM 1727 C CA . LYS A 1 203 ? 30.338 5.865 -55.524 1.00 96.12 203 LYS A CA 1
ATOM 1728 C C . LYS A 1 203 ? 31.840 5.784 -55.777 1.00 96.12 203 LYS A C 1
ATOM 1730 O O . LYS A 1 203 ? 32.302 6.302 -56.789 1.00 96.12 203 LYS A O 1
ATOM 1735 N N . GLN A 1 204 ? 32.600 5.134 -54.895 1.00 95.12 204 GLN A N 1
ATOM 1736 C CA . GLN A 1 204 ? 34.033 4.919 -55.115 1.00 95.12 204 GLN A CA 1
ATOM 1737 C C . GLN A 1 204 ? 34.285 4.067 -56.363 1.00 95.12 204 GLN A C 1
ATOM 1739 O O . GLN A 1 204 ? 35.114 4.437 -57.192 1.00 95.12 204 GLN A O 1
ATOM 1744 N N . LYS A 1 205 ? 33.520 2.984 -56.548 1.00 95.81 205 LYS A N 1
ATOM 1745 C CA . LYS A 1 205 ? 33.595 2.145 -57.753 1.00 95.81 205 LYS A CA 1
ATOM 1746 C C . LYS A 1 205 ? 33.267 2.940 -59.016 1.00 95.81 205 LYS A C 1
ATOM 1748 O O . LYS A 1 205 ? 34.021 2.865 -59.981 1.00 95.81 205 LYS A O 1
ATOM 1753 N N . GLU A 1 206 ? 32.208 3.750 -59.007 1.00 96.12 206 GLU A N 1
ATOM 1754 C CA . GLU A 1 206 ? 31.875 4.622 -60.140 1.00 96.12 206 GLU A CA 1
ATOM 1755 C C . GLU A 1 206 ? 32.996 5.621 -60.462 1.00 96.12 206 GLU A C 1
ATOM 1757 O O . GLU A 1 206 ? 33.302 5.863 -61.633 1.00 96.12 206 GLU A O 1
ATOM 1762 N N . GLU A 1 207 ? 33.603 6.235 -59.446 1.00 96.81 207 GLU A N 1
ATOM 1763 C CA . GLU A 1 207 ? 34.721 7.159 -59.636 1.00 96.81 207 GLU A CA 1
ATOM 1764 C C . GLU A 1 207 ? 35.944 6.455 -60.231 1.00 96.81 207 GLU A C 1
ATOM 1766 O O . GLU A 1 207 ? 36.566 6.987 -61.158 1.00 96.81 207 GLU A O 1
ATOM 1771 N N . ASP A 1 208 ? 36.265 5.254 -59.756 1.00 96.12 208 ASP A N 1
ATOM 1772 C CA . ASP A 1 208 ? 37.372 4.452 -60.272 1.00 96.12 208 ASP A CA 1
ATOM 1773 C C . ASP A 1 208 ? 37.114 3.975 -61.708 1.00 96.12 208 ASP A C 1
ATOM 1775 O O . ASP A 1 208 ? 38.005 4.069 -62.556 1.00 96.12 208 ASP A O 1
ATOM 1779 N N . GLU A 1 209 ? 35.885 3.575 -62.041 1.00 95.31 209 GLU A N 1
ATOM 1780 C CA . GLU A 1 209 ? 35.487 3.267 -63.419 1.00 95.31 209 GLU A CA 1
ATOM 1781 C C . GLU A 1 209 ? 35.607 4.485 -64.342 1.00 95.31 209 GLU A C 1
ATOM 1783 O O . GLU A 1 209 ? 36.097 4.373 -65.472 1.00 95.31 209 GLU A O 1
ATOM 1788 N N . ARG A 1 210 ? 35.188 5.672 -63.883 1.00 95.38 210 ARG A N 1
ATOM 1789 C CA . ARG A 1 210 ? 35.341 6.922 -64.647 1.00 95.38 210 ARG A CA 1
ATOM 1790 C C . ARG A 1 210 ? 36.814 7.246 -64.877 1.00 95.38 210 ARG A C 1
ATOM 1792 O O . ARG A 1 210 ? 37.186 7.608 -65.993 1.00 95.38 210 ARG A O 1
ATOM 1799 N N . ARG A 1 211 ? 37.663 7.085 -63.858 1.00 96.25 211 ARG A N 1
ATOM 1800 C CA . ARG A 1 211 ? 39.121 7.253 -63.986 1.00 96.25 211 ARG A CA 1
ATOM 1801 C C . ARG A 1 211 ? 39.714 6.254 -64.973 1.00 96.25 211 ARG A C 1
ATOM 1803 O O . ARG A 1 211 ? 40.536 6.645 -65.801 1.00 96.25 211 ARG A O 1
ATOM 1810 N N . PHE A 1 212 ? 39.282 4.997 -64.924 1.00 96.06 212 PHE A N 1
ATOM 1811 C CA . PHE A 1 212 ? 39.734 3.961 -65.847 1.00 96.06 212 PHE A CA 1
ATOM 1812 C C . PHE A 1 212 ? 39.387 4.311 -67.300 1.00 96.06 212 PHE A C 1
ATOM 1814 O O . PHE A 1 212 ? 40.275 4.309 -68.153 1.00 96.06 212 PHE A O 1
ATOM 1821 N N . LYS A 1 213 ? 38.141 4.723 -67.570 1.00 96.56 213 LYS A N 1
ATOM 1822 C CA . LYS A 1 213 ? 37.705 5.180 -68.903 1.00 96.56 213 LYS A CA 1
ATOM 1823 C C . LYS A 1 213 ? 38.525 6.372 -69.405 1.00 96.56 213 LYS A C 1
ATOM 1825 O O . LYS A 1 213 ? 38.983 6.358 -70.542 1.00 96.56 213 LYS A O 1
ATOM 1830 N N . GLN A 1 214 ? 38.798 7.361 -68.551 1.00 95.31 214 GLN A N 1
ATOM 1831 C CA . GLN A 1 214 ? 39.644 8.506 -68.917 1.00 95.31 214 GLN A CA 1
ATOM 1832 C C . GLN A 1 214 ? 41.082 8.097 -69.267 1.00 95.31 214 GLN A C 1
ATOM 1834 O O . GLN A 1 214 ? 41.697 8.678 -70.163 1.00 95.31 214 GLN A O 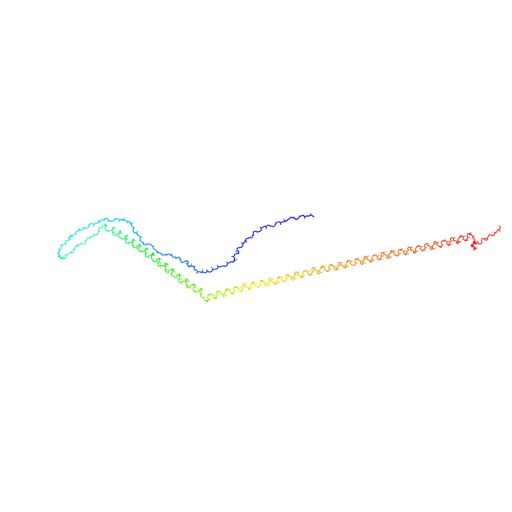1
ATOM 1839 N N . LEU A 1 215 ? 41.656 7.124 -68.554 1.00 94.62 215 LEU A N 1
ATOM 1840 C CA . LEU A 1 215 ? 42.981 6.595 -68.880 1.00 94.62 215 LEU A CA 1
ATOM 1841 C C . LEU A 1 215 ? 42.964 5.832 -70.207 1.00 94.62 215 LEU A C 1
ATOM 1843 O O . LEU A 1 215 ? 43.894 5.983 -70.999 1.00 94.62 215 LEU A O 1
ATOM 1847 N N . GLU A 1 216 ? 41.913 5.059 -70.471 1.00 94.44 216 GLU A N 1
ATOM 1848 C CA . GLU A 1 216 ? 41.727 4.351 -71.737 1.00 94.44 216 GLU A CA 1
ATOM 1849 C C . GLU A 1 216 ? 41.612 5.328 -72.920 1.00 94.44 216 GLU A C 1
ATOM 1851 O O . GLU A 1 216 ? 42.282 5.152 -73.939 1.00 94.44 216 GLU A O 1
ATOM 1856 N N . GLU A 1 217 ? 40.827 6.398 -72.778 1.00 94.88 217 GLU A N 1
ATOM 1857 C CA . GLU A 1 217 ? 40.708 7.463 -73.781 1.00 94.88 217 GLU A CA 1
ATOM 1858 C C . GLU A 1 217 ? 42.055 8.139 -74.046 1.00 94.88 217 GLU A C 1
ATOM 1860 O O . GLU A 1 217 ? 42.479 8.222 -75.199 1.00 94.88 217 GLU A O 1
ATOM 1865 N N . LYS A 1 218 ? 42.799 8.511 -72.996 1.00 95.50 218 LYS A N 1
ATOM 1866 C CA . LYS A 1 218 ? 44.155 9.071 -73.135 1.00 95.50 218 LYS A CA 1
ATOM 1867 C C . LYS A 1 218 ? 45.113 8.119 -73.853 1.00 95.50 218 LYS A C 1
ATOM 1869 O O . LYS A 1 218 ? 45.943 8.563 -74.646 1.00 95.50 218 LYS A O 1
ATOM 1874 N N . GLN A 1 219 ? 45.022 6.812 -73.600 1.00 92.88 219 GLN A N 1
ATOM 1875 C CA . GLN A 1 219 ? 45.827 5.820 -74.317 1.00 92.88 219 GLN A CA 1
ATOM 1876 C C . GLN A 1 219 ? 45.446 5.741 -75.799 1.00 92.88 219 GLN A C 1
ATOM 1878 O O . GLN A 1 219 ? 46.339 5.692 -76.650 1.00 92.88 219 GLN A O 1
ATOM 1883 N N . LYS A 1 220 ? 44.147 5.772 -76.122 1.00 95.62 220 LYS A N 1
ATOM 1884 C CA . LYS A 1 220 ? 43.650 5.803 -77.507 1.00 95.62 220 LYS A CA 1
ATOM 1885 C C . LYS A 1 220 ? 44.083 7.072 -78.235 1.00 95.62 220 LYS A C 1
ATOM 1887 O O . LYS A 1 220 ? 44.559 6.977 -79.364 1.00 95.62 220 LYS A O 1
ATOM 1892 N N . GLU A 1 221 ? 43.991 8.234 -77.597 1.00 94.50 221 GLU A N 1
ATOM 1893 C CA . GLU A 1 221 ? 44.470 9.507 -78.144 1.00 94.50 221 GLU A CA 1
ATOM 1894 C C . GLU A 1 221 ? 45.978 9.477 -78.399 1.00 94.50 221 GLU A C 1
ATOM 1896 O O . GLU A 1 221 ? 46.420 9.800 -79.502 1.00 94.50 221 GLU A O 1
ATOM 1901 N N . ALA A 1 222 ? 46.773 9.006 -77.435 1.00 94.56 222 ALA A N 1
ATOM 1902 C CA . ALA A 1 222 ? 48.217 8.866 -77.599 1.00 94.56 222 ALA A CA 1
ATOM 1903 C C . ALA A 1 222 ? 48.583 7.876 -78.721 1.00 94.56 222 ALA A C 1
ATOM 1905 O O . ALA A 1 222 ? 49.539 8.102 -79.469 1.00 94.56 222 ALA A O 1
ATOM 1906 N N . ALA A 1 223 ? 47.831 6.780 -78.872 1.00 93.56 223 ALA A N 1
ATOM 1907 C CA . ALA A 1 223 ? 48.001 5.836 -79.974 1.00 93.56 223 ALA A CA 1
ATOM 1908 C C . ALA A 1 223 ? 47.635 6.475 -81.324 1.00 93.56 223 ALA A C 1
ATOM 1910 O O . ALA A 1 223 ? 48.413 6.381 -82.275 1.00 93.56 223 ALA A O 1
ATOM 1911 N N . ALA A 1 224 ? 46.511 7.188 -81.399 1.00 93.56 224 ALA A N 1
ATOM 1912 C CA . ALA A 1 224 ? 46.084 7.906 -82.595 1.00 93.56 224 ALA A CA 1
ATOM 1913 C C . ALA A 1 224 ? 47.078 9.011 -82.991 1.00 93.56 224 ALA A C 1
ATOM 1915 O O . ALA A 1 224 ? 47.382 9.176 -84.172 1.00 93.56 224 ALA A O 1
ATOM 1916 N N . GLU A 1 225 ? 47.640 9.739 -82.025 1.00 92.75 225 GLU A N 1
ATOM 1917 C CA . GLU A 1 225 ? 48.670 10.750 -82.264 1.00 92.75 225 GLU A CA 1
ATOM 1918 C C . GLU A 1 225 ? 49.970 10.116 -82.784 1.00 92.75 225 GLU A C 1
ATOM 1920 O O . GLU A 1 225 ? 50.589 10.636 -83.715 1.00 92.75 225 GLU A O 1
ATOM 1925 N N . ARG A 1 226 ? 50.375 8.960 -82.239 1.00 89.75 226 ARG A N 1
ATOM 1926 C CA . ARG A 1 226 ? 51.518 8.187 -82.754 1.00 89.75 226 ARG A CA 1
ATOM 1927 C C . ARG A 1 226 ? 51.282 7.718 -84.187 1.00 89.75 226 ARG A C 1
ATOM 1929 O O . ARG A 1 226 ? 52.198 7.827 -84.998 1.00 89.75 226 ARG A O 1
ATOM 1936 N N . GLU A 1 227 ? 50.083 7.246 -84.509 1.00 91.81 227 GLU A N 1
ATOM 1937 C CA . GLU A 1 227 ? 49.701 6.849 -85.869 1.00 91.81 227 GLU A CA 1
ATOM 1938 C C . GLU A 1 227 ? 49.699 8.039 -86.838 1.00 91.81 227 GLU A C 1
ATOM 1940 O O . GLU A 1 227 ? 50.256 7.941 -87.930 1.00 91.81 227 GLU A O 1
ATOM 1945 N N . ARG A 1 228 ? 49.175 9.203 -86.434 1.00 92.50 228 ARG A N 1
ATOM 1946 C CA . ARG A 1 228 ? 49.278 10.443 -87.228 1.00 92.50 228 ARG A CA 1
ATOM 1947 C C . ARG A 1 228 ? 50.737 10.825 -87.473 1.00 92.50 228 ARG A C 1
ATOM 1949 O O . ARG A 1 228 ? 51.143 10.974 -88.619 1.00 92.50 228 ARG A O 1
ATOM 1956 N N . LYS A 1 229 ? 51.563 10.849 -86.421 1.00 90.75 229 LYS A N 1
ATOM 1957 C CA . LYS A 1 229 ? 53.010 11.101 -86.528 1.00 90.75 229 LYS A CA 1
ATOM 1958 C C . LYS A 1 229 ? 53.721 10.085 -87.430 1.00 90.75 229 LYS A C 1
ATOM 1960 O O . LYS A 1 229 ? 54.685 10.452 -88.100 1.00 90.75 229 LYS A O 1
ATOM 1965 N N . ARG A 1 230 ? 53.296 8.815 -87.445 1.00 90.69 230 ARG A N 1
ATOM 1966 C CA . ARG A 1 230 ? 53.812 7.783 -88.365 1.00 90.69 230 ARG A CA 1
ATOM 1967 C C . ARG A 1 230 ? 53.449 8.112 -89.811 1.00 90.69 230 ARG A C 1
ATOM 1969 O O . ARG A 1 230 ? 54.362 8.202 -90.628 1.00 90.69 230 ARG A O 1
ATOM 1976 N N . LYS A 1 231 ? 52.174 8.393 -90.095 1.00 90.69 231 LYS A N 1
ATOM 1977 C CA . LYS A 1 231 ? 51.698 8.801 -91.428 1.00 90.69 231 LYS A CA 1
ATOM 1978 C C . LYS A 1 231 ? 52.395 10.067 -91.927 1.00 90.69 231 LYS A C 1
ATOM 1980 O O . LYS A 1 231 ? 52.849 10.090 -93.064 1.00 90.69 231 LYS A O 1
ATOM 1985 N N . ASP A 1 232 ? 52.583 11.071 -91.073 1.00 89.31 232 ASP A N 1
ATOM 1986 C CA . ASP A 1 232 ? 53.302 12.302 -91.427 1.00 89.31 232 ASP A CA 1
ATOM 1987 C C . ASP A 1 232 ? 54.780 12.033 -91.742 1.00 89.31 232 ASP A C 1
ATOM 1989 O O . ASP A 1 232 ? 55.337 12.596 -92.684 1.00 89.31 232 ASP A O 1
ATOM 1993 N N . LYS A 1 233 ? 55.444 11.156 -90.974 1.00 89.06 233 LYS A N 1
ATOM 1994 C CA . LYS A 1 233 ? 56.826 10.734 -91.261 1.00 89.06 233 LYS A CA 1
ATOM 1995 C C . LYS A 1 233 ? 56.916 9.955 -92.571 1.00 89.06 233 LYS A C 1
ATOM 1997 O O . LYS A 1 233 ? 57.877 10.147 -93.311 1.00 89.06 233 LYS A O 1
ATOM 2002 N N . GLU A 1 234 ? 55.957 9.083 -92.860 1.00 87.06 234 GLU A N 1
ATOM 2003 C CA . GLU A 1 234 ? 55.879 8.351 -94.128 1.00 87.06 234 GLU A CA 1
ATOM 2004 C C . GLU A 1 234 ? 55.623 9.292 -95.309 1.00 87.06 234 GLU A C 1
ATOM 2006 O O . GLU A 1 234 ? 56.340 9.215 -96.303 1.00 87.06 234 GLU A O 1
ATOM 2011 N N . ALA A 1 235 ? 54.699 10.245 -95.175 1.00 86.12 235 ALA A N 1
ATOM 2012 C CA . ALA A 1 235 ? 54.441 11.276 -96.176 1.00 86.12 235 ALA A CA 1
ATOM 2013 C C . ALA A 1 235 ? 55.690 12.130 -96.445 1.00 86.12 235 ALA A C 1
ATOM 2015 O O . ALA A 1 235 ? 56.073 12.300 -97.602 1.00 86.12 235 ALA A O 1
ATOM 2016 N N . LYS A 1 236 ? 56.396 12.574 -95.394 1.00 86.19 236 LYS A N 1
ATOM 2017 C CA . LYS A 1 236 ? 57.675 13.296 -95.525 1.00 86.19 236 LYS A CA 1
ATOM 2018 C C . LYS A 1 236 ? 58.754 12.455 -96.206 1.00 86.19 236 LYS A C 1
ATOM 20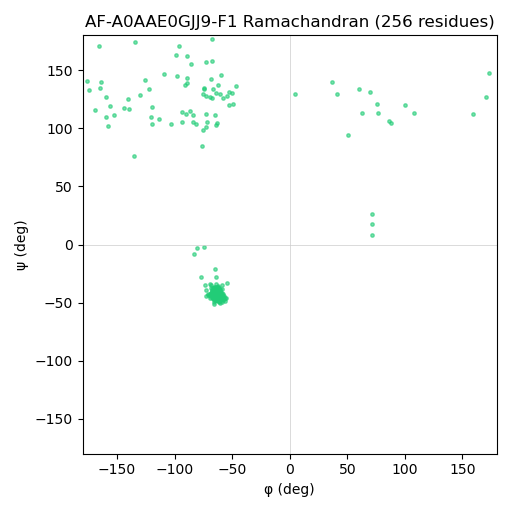20 O O . LYS A 1 236 ? 59.493 12.975 -97.034 1.00 86.19 236 LYS A O 1
ATOM 2025 N N . LYS A 1 237 ? 58.848 11.156 -95.899 1.00 85.00 237 LYS A N 1
ATOM 2026 C CA . LYS A 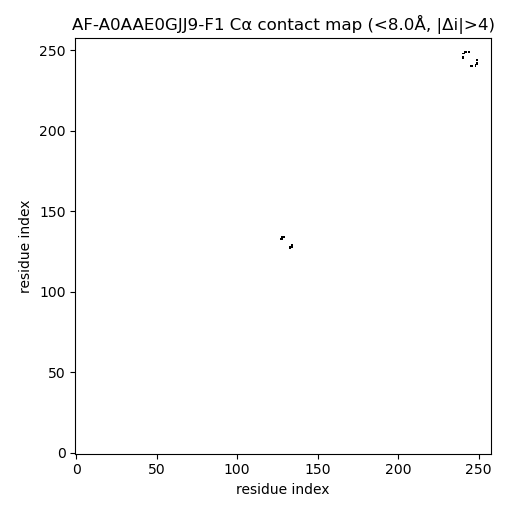1 237 ? 59.763 10.234 -96.597 1.00 85.00 237 LYS A CA 1
ATOM 2027 C C . LYS A 1 237 ? 59.409 10.100 -98.080 1.00 85.00 237 LYS A C 1
ATOM 2029 O O . LYS A 1 237 ? 60.312 10.078 -98.911 1.00 85.00 237 LYS A O 1
ATOM 2034 N N . LEU A 1 238 ? 58.121 10.026 -98.421 1.00 81.69 238 LEU A N 1
ATOM 2035 C CA . LEU A 1 238 ? 57.654 9.986 -99.810 1.00 81.69 238 LEU A CA 1
ATOM 2036 C C . LEU A 1 238 ? 57.938 11.303 -100.546 1.00 81.69 238 LEU A C 1
ATOM 2038 O O . LEU A 1 238 ? 58.391 11.265 -101.686 1.00 81.69 238 LEU A O 1
ATOM 2042 N N . GLU A 1 239 ? 57.728 12.460 -99.914 1.00 82.12 239 GLU A N 1
ATOM 2043 C CA . GLU A 1 239 ? 58.125 13.763 -100.467 1.00 82.12 239 GLU A CA 1
ATOM 2044 C C . GLU A 1 239 ? 59.637 13.864 -100.676 1.00 82.12 239 GLU A C 1
ATOM 2046 O O . GLU A 1 239 ? 60.079 14.240 -101.760 1.00 82.12 239 GLU A O 1
ATOM 2051 N N . GLN A 1 240 ? 60.443 13.464 -99.689 1.00 76.75 240 GLN A N 1
ATOM 2052 C CA . GLN A 1 240 ? 61.899 13.413 -99.834 1.00 76.75 240 GLN A CA 1
ATOM 2053 C C . GLN A 1 240 ? 62.316 12.489 -100.983 1.00 76.75 240 GLN A C 1
ATOM 2055 O O . GLN A 1 240 ? 63.175 12.862 -101.776 1.00 76.75 240 GLN A O 1
ATOM 2060 N N . ALA A 1 241 ? 61.682 11.322 -101.136 1.00 76.81 241 ALA A N 1
ATOM 2061 C CA . ALA A 1 241 ? 61.934 10.425 -102.263 1.00 76.81 241 ALA A CA 1
ATOM 2062 C C . ALA A 1 241 ? 61.546 11.050 -103.619 1.00 76.81 241 ALA A C 1
ATOM 2064 O O . ALA A 1 241 ? 62.274 10.874 -104.597 1.00 76.81 241 ALA A O 1
ATOM 2065 N N . LYS A 1 242 ? 60.454 11.828 -103.686 1.00 73.25 242 LYS A N 1
ATOM 2066 C CA . LYS A 1 242 ? 60.065 12.596 -104.886 1.00 73.25 242 LYS A CA 1
ATOM 2067 C C . LYS A 1 242 ? 61.088 13.683 -105.240 1.00 73.25 242 LYS A C 1
ATOM 2069 O O . LYS A 1 242 ? 61.397 13.847 -106.418 1.00 73.25 242 LYS A O 1
ATOM 2074 N N . ILE A 1 243 ? 61.631 14.394 -104.249 1.00 71.31 243 ILE A N 1
ATOM 2075 C CA . ILE A 1 243 ? 62.635 15.458 -104.447 1.00 71.31 243 ILE A CA 1
ATOM 2076 C C . ILE A 1 243 ? 64.003 14.869 -104.835 1.00 71.31 243 ILE A C 1
ATOM 2078 O O . ILE A 1 243 ? 64.639 15.363 -105.765 1.00 71.31 243 ILE A O 1
ATOM 2082 N N . LEU A 1 244 ? 64.438 13.798 -104.161 1.00 71.06 244 LEU A N 1
ATOM 2083 C CA . LEU A 1 244 ? 65.749 13.160 -104.355 1.00 71.06 244 LEU A CA 1
ATOM 2084 C C . LEU A 1 244 ? 65.795 12.169 -105.536 1.00 71.06 244 LEU A C 1
ATOM 2086 O O . LEU A 1 244 ? 66.868 11.683 -105.879 1.00 71.06 244 LEU A O 1
ATOM 2090 N N . GLY A 1 245 ? 64.661 11.847 -106.171 1.00 63.06 245 GLY A N 1
ATOM 2091 C CA . GLY A 1 245 ? 64.603 11.028 -107.394 1.00 63.06 245 GLY A CA 1
ATOM 2092 C C . GLY A 1 245 ? 64.906 9.534 -107.210 1.00 63.06 245 GLY A C 1
ATOM 2093 O O . GLY A 1 245 ? 64.991 8.792 -108.190 1.00 63.06 245 GLY A O 1
ATOM 2094 N N . VAL A 1 246 ? 65.037 9.061 -105.971 1.00 65.94 246 VAL A N 1
ATOM 2095 C CA . VAL A 1 246 ? 65.297 7.651 -105.662 1.00 65.94 246 VAL A CA 1
ATOM 2096 C C . VAL A 1 246 ? 64.017 6.837 -105.915 1.00 65.94 246 VAL A C 1
ATOM 2098 O O . VAL A 1 246 ? 62.952 7.181 -105.410 1.00 65.94 246 VAL A O 1
ATOM 2101 N N . LYS A 1 247 ? 64.120 5.753 -106.702 1.00 60.81 247 LYS A N 1
ATOM 2102 C CA . LYS A 1 247 ? 63.009 4.895 -107.194 1.00 60.81 247 LYS A CA 1
ATOM 2103 C C . LYS A 1 247 ? 62.081 5.508 -108.264 1.00 60.81 247 LYS A C 1
ATOM 2105 O O . LYS A 1 247 ? 60.933 5.092 -108.376 1.00 60.81 247 LYS A O 1
ATOM 2110 N N . GLY A 1 248 ? 62.544 6.464 -109.076 1.00 61.94 248 GLY A N 1
ATOM 2111 C CA . GLY A 1 248 ? 61.800 6.906 -110.273 1.00 61.94 248 GLY A CA 1
ATOM 2112 C C . GLY A 1 248 ? 60.535 7.733 -109.999 1.00 61.94 248 GLY A C 1
ATOM 2113 O O . GLY A 1 248 ? 59.695 7.883 -110.879 1.00 61.94 248 GLY A O 1
ATOM 2114 N N . ALA A 1 249 ? 60.396 8.294 -108.795 1.00 63.22 249 ALA A N 1
ATOM 2115 C CA . ALA A 1 249 ? 59.202 9.016 -108.342 1.00 63.22 249 ALA A CA 1
ATOM 2116 C C . ALA A 1 249 ? 59.017 10.427 -108.952 1.00 63.22 249 ALA A C 1
ATOM 2118 O O . ALA A 1 249 ? 58.035 11.104 -108.646 1.00 63.22 249 ALA A O 1
ATOM 2119 N N . ARG A 1 250 ? 59.958 10.895 -109.784 1.00 62.44 250 ARG A N 1
ATOM 2120 C CA . ARG A 1 250 ? 59.921 12.215 -110.430 1.00 62.44 250 ARG A CA 1
ATOM 2121 C C . ARG A 1 250 ? 59.116 12.101 -111.736 1.00 62.44 250 ARG A C 1
ATOM 2123 O O . ARG A 1 250 ? 59.564 11.382 -112.633 1.00 62.44 250 ARG A O 1
ATOM 2130 N N . PRO A 1 251 ? 57.949 12.757 -111.874 1.00 66.62 251 PRO A N 1
ATOM 2131 C CA . PRO A 1 251 ? 57.202 12.723 -113.127 1.00 66.62 251 PRO A CA 1
ATOM 2132 C C . PRO A 1 251 ? 58.069 13.318 -114.242 1.00 66.62 251 PRO A C 1
ATOM 2134 O O . PRO A 1 251 ? 58.663 14.384 -114.069 1.00 66.62 251 PRO A O 1
ATOM 2137 N N . LYS A 1 252 ? 58.195 12.598 -115.363 1.00 68.69 252 LYS A N 1
ATOM 2138 C CA . LYS A 1 252 ? 58.977 13.048 -116.520 1.00 68.69 252 LYS A CA 1
ATOM 2139 C C . LYS A 1 252 ? 58.335 14.321 -117.073 1.00 68.69 252 LYS A C 1
ATOM 2141 O O . LYS A 1 252 ? 57.294 14.258 -117.714 1.00 68.69 252 LYS A O 1
ATOM 2146 N N . LEU A 1 253 ? 58.956 15.467 -116.806 1.00 61.88 253 LEU A N 1
ATOM 2147 C CA . LEU A 1 253 ? 58.626 16.724 -117.464 1.00 61.88 253 LEU A CA 1
ATOM 2148 C C . LEU A 1 253 ? 59.158 16.645 -118.897 1.00 61.88 253 LEU A C 1
ATOM 2150 O O . LEU A 1 253 ? 60.358 16.766 -119.133 1.00 61.88 253 LEU A O 1
ATOM 2154 N N . SER A 1 254 ? 58.271 16.374 -119.850 1.00 64.69 254 SER A N 1
ATOM 2155 C CA . SER A 1 254 ? 58.563 16.517 -121.271 1.00 64.69 254 SER A CA 1
ATOM 2156 C C . SER A 1 254 ? 58.555 18.006 -121.618 1.00 64.69 254 SER A C 1
ATOM 2158 O O . SER A 1 254 ? 57.490 18.588 -121.808 1.00 64.69 254 SER A O 1
ATOM 2160 N N . PHE A 1 255 ? 59.730 18.628 -121.677 1.00 57.16 255 PHE A N 1
ATOM 2161 C CA . PHE A 1 255 ? 59.887 19.931 -122.318 1.00 57.16 255 PHE A CA 1
ATOM 2162 C C . PHE A 1 255 ? 60.217 19.697 -123.792 1.00 57.16 255 PHE A C 1
ATOM 2164 O O . PHE A 1 255 ? 61.279 19.168 -124.119 1.00 57.16 255 PHE A O 1
ATOM 2171 N N . SER A 1 256 ? 59.299 20.063 -124.683 1.00 56.38 256 SER A N 1
ATOM 2172 C CA . SER A 1 256 ? 59.612 20.270 -126.094 1.00 56.38 256 SER A CA 1
ATOM 2173 C C . SER A 1 256 ? 60.416 21.566 -126.204 1.00 56.38 256 SER A C 1
ATOM 2175 O O . SER A 1 256 ? 59.848 22.644 -126.039 1.00 56.38 256 SER A O 1
ATOM 2177 N N . LEU A 1 257 ? 61.730 21.471 -126.425 1.00 52.75 257 LEU A N 1
ATOM 2178 C CA . LEU A 1 257 ? 62.499 22.623 -126.895 1.00 52.75 257 LEU A CA 1
ATOM 2179 C C . LEU A 1 257 ? 62.130 22.863 -128.363 1.00 52.75 257 LEU A C 1
ATOM 2181 O O . LEU A 1 257 ? 62.420 22.020 -129.213 1.00 52.75 257 LEU A O 1
ATOM 2185 N N . GLY A 1 258 ? 61.461 23.984 -128.614 1.00 48.75 258 GLY A N 1
ATOM 2186 C CA . GLY A 1 258 ? 61.298 24.622 -129.917 1.00 48.75 258 GLY A CA 1
ATOM 2187 C C . GLY A 1 258 ? 61.920 26.007 -129.870 1.00 48.75 258 GLY A C 1
ATOM 2188 O O . GLY A 1 258 ? 61.943 26.583 -128.757 1.00 48.75 258 GLY A O 1
#

Secondary structure (DSSP, 8-state):
-------PPP-----------------------------------------------------------PPPP-PPPHHHHHHHHHHHHHHHHHHHHHHHHHHHHHHHHHHHHHHHHHHHHHHHHHHHHTSHHHHHHHHHHHHHHHHHHHHHHHHHHHHHHHHHHHHHHHHHHHHHHHHHHHHHHHHHHHHHHHHHHHHHHHHHHHHHHHHHHHHHHHHHHHHHHHHHHHHHHHHHHHHHHHHHTTTS-S--------

pLDDT: mean 75.14, std 24.26, range [33.22, 98.25]

Radius of gyration: 76.37 Å; Cα contacts (8 Å, |Δi|>4): 11; chains: 1; bounding box: 126×55×248 Å

Organism: NCBI:txid36881

Solvent-accessible surface area (backbone atoms only — not comparable to full-atom values): 16227 Å² total; per-residue (Å²): 142,83,84,89,82,85,82,83,78,81,86,73,89,72,89,77,80,88,82,83,83,84,86,88,84,84,87,85,94,81,80,84,88,72,88,81,86,77,90,85,89,85,89,83,90,88,82,92,77,88,79,85,85,83,84,83,87,83,92,84,78,88,84,85,86,82,86,90,88,89,84,85,92,79,87,88,61,71,76,58,53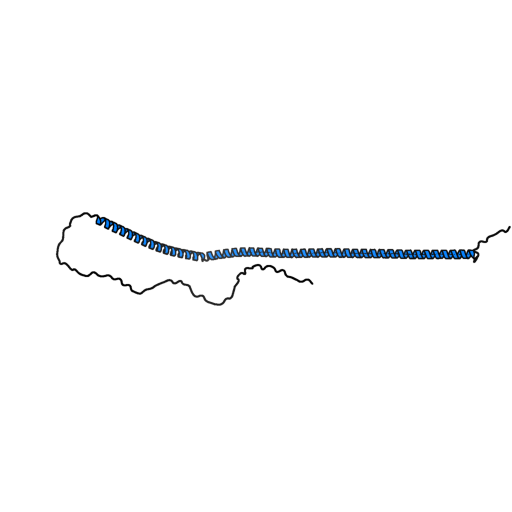,56,52,52,50,53,52,47,52,49,51,50,55,52,50,52,52,50,48,54,50,49,53,51,51,48,50,53,51,51,51,53,51,50,51,52,51,50,52,54,51,52,50,52,49,52,52,54,58,66,29,68,68,48,46,51,50,52,49,50,53,50,50,52,53,49,51,55,50,51,49,53,52,53,48,51,52,50,53,50,52,50,49,52,52,51,52,52,50,50,53,53,52,51,51,47,51,53,49,54,51,50,50,50,52,49,52,54,47,51,52,52,50,51,54,50,48,52,54,50,52,50,51,51,50,53,51,51,50,53,51,50,52,52,53,51,50,53,49,51,51,54,50,51,51,49,51,49,53,48,52,52,51,50,50,50,51,51,50,49,30,35,76,70,44,59,89,70,56,49,80,84,80,82,75,82,89,125

Sequence (258 aa):
MGRSRSRSPRRRERERERERRSRSRSRSPLYKRRSKRSRSPVYRRRKSRSPSPPARYRRRSYSKSKSPDPPPKRTPSPKRAEKVQRDKQKAEEEAEKKKKQQELEEKLVEEETARRVEETIRKRVEDALNSDAVQKQIEARLKEERAKLEERVAQQLRDEETALLDEAHRKRDEEKRKKEELERMLVENERKVQEAQERAEEKQKEEDERRFKQLEEKQKEAAAERERKRKDKEAKKLEQAKILGVKGARPKLSFSLG

Foldseek 3Di:
DDDDDDDDDDDDDDDDDDDDDDDDDDDDDDDDPDDDDDDDDDDDDDDDDDDDDDDDDDDDDDDDDDDDDDDDDDDDDPVVVVVVVVVVVVVVVVVVVVVVVVVVVVVVVVVVVVVVVVVVVVVVVVVVCVPPVNVVVVVVVVVVVVVVVVVVVVVVVVVVVVVVVVVVVVVVVVVVVVVVVVVVVVVVVVVVVVVVVVVVVVVVVVVVVVVVVVVVVVVVVVVVVVVVVVVVVVVVVLVVCCVVCPPNNPPDDDDDDD

InterPro domains:
  IPR033371 Arginine and glutamate-rich protein 1 [PF15346] (102-257)
  IPR033371 Arginine and glutamate-rich protein 1 [PTHR31711] (1-258)

Mean predicted aligned error: 21.21 Å